Protein AF-A0A3M3AH18-F1 (afdb_monomer_lite)

InterPro domains:
  IPR004685 Branched-chain amino acid transport system II carrier protein [PF05525] (1-231)
  IPR004685 Branched-chain amino acid transport system II carrier protein [PTHR30588] (1-237)
  IPR004685 Branched-chain amino acid transport system II carrier protein [TIGR00796] (1-219)

pLDDT: mean 80.86, std 11.4, range [35.53, 94.94]

Secondary structure (DSSP, 8-state):
-HHHHHHHHHHHHHHHHHTTT---HHHHHHHHHHHHHHHHHHHHHHHHHHHHHHHHGGGT-TT--SHHHHHHHHHHHHHHHHHHHHHHHHHHHHHHHHHHHHHHHHHHHHHHHSSS-HHHHHHHHHHHHHHHHTT-HHHHHHHHHHHHHHHHHHHHHHHHHHHTGGG-S-HHHHHHHHHHHHHHHHHHHHHHHTT-GGGS-TTTSSSTTGGGT-TTHHHHHHHHHHHHHHHHHH--------

Radius of gyration: 21.72 Å; chains: 1; bounding box: 53×46×52 Å

Structure (mmCIF, N/CA/C/O backbone):
data_AF-A0A3M3AH18-F1
#
_entry.id   AF-A0A3M3AH18-F1
#
loop_
_atom_site.group_PDB
_atom_site.id
_atom_site.type_symbol
_atom_site.label_atom_id
_atom_site.label_alt_id
_atom_site.label_comp_id
_atom_site.label_asym_id
_atom_site.label_entity_id
_atom_site.label_seq_id
_atom_site.pdbx_PDB_ins_code
_atom_site.Cartn_x
_atom_site.Cartn_y
_atom_site.Cartn_z
_atom_site.occupancy
_atom_site.B_iso_or_equiv
_atom_site.auth_seq_id
_atom_site.auth_comp_id
_atom_site.auth_asym_id
_atom_site.auth_atom_id
_atom_site.pdbx_PDB_model_num
ATOM 1 N N . MET A 1 1 ? -0.921 4.406 -2.629 1.00 54.41 1 MET A N 1
ATOM 2 C CA . MET A 1 1 ? -0.923 2.923 -2.617 1.00 54.41 1 MET A CA 1
ATOM 3 C C . MET A 1 1 ? -0.527 2.365 -1.247 1.00 54.41 1 MET A C 1
ATOM 5 O O . MET A 1 1 ? -1.100 1.373 -0.817 1.00 54.41 1 MET A O 1
ATOM 9 N N . ASP A 1 2 ? 0.369 3.033 -0.519 1.00 68.94 2 ASP A N 1
ATOM 10 C CA . ASP A 1 2 ? 0.962 2.501 0.721 1.00 68.94 2 ASP A CA 1
ATOM 11 C C . ASP A 1 2 ? 0.004 2.419 1.919 1.00 68.94 2 ASP A C 1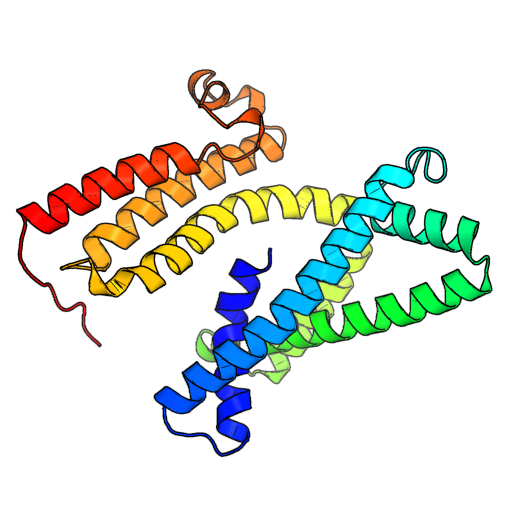
ATOM 13 O O . ASP A 1 2 ? 0.190 1.586 2.799 1.00 68.94 2 ASP A O 1
ATOM 17 N N . THR A 1 3 ? -1.063 3.221 1.945 1.00 65.06 3 THR A N 1
ATOM 18 C CA . THR A 1 3 ? -2.074 3.189 3.019 1.00 65.06 3 THR A CA 1
ATOM 19 C C . THR A 1 3 ? -2.866 1.880 3.047 1.00 65.06 3 THR A C 1
ATOM 21 O O . THR A 1 3 ? -3.136 1.344 4.120 1.00 65.06 3 THR A O 1
ATOM 24 N N . LEU A 1 4 ? -3.190 1.329 1.874 1.00 64.31 4 LEU A N 1
ATOM 25 C CA . LEU A 1 4 ? -3.819 0.014 1.736 1.00 64.31 4 LEU A CA 1
ATOM 26 C C . LEU A 1 4 ? -2.879 -1.102 2.186 1.00 64.31 4 LEU A C 1
ATOM 28 O O . LEU A 1 4 ? -3.283 -1.987 2.937 1.00 64.31 4 LEU A O 1
ATOM 32 N N . GLY A 1 5 ? -1.609 -1.007 1.783 1.00 64.88 5 GLY A N 1
ATOM 33 C CA . GLY A 1 5 ? -0.558 -1.896 2.263 1.00 64.88 5 GLY A CA 1
ATOM 34 C C . GLY A 1 5 ? -0.452 -1.859 3.786 1.00 64.88 5 GLY A C 1
ATOM 35 O O . GLY A 1 5 ? -0.470 -2.906 4.416 1.00 64.88 5 GLY A O 1
ATOM 36 N N . ALA A 1 6 ? -0.422 -0.676 4.403 1.00 69.06 6 ALA A N 1
ATOM 37 C CA . ALA A 1 6 ? -0.313 -0.534 5.855 1.00 69.06 6 ALA A CA 1
ATOM 38 C C . ALA A 1 6 ? -1.457 -1.222 6.625 1.00 69.06 6 ALA A C 1
ATOM 40 O O . ALA A 1 6 ? -1.208 -1.822 7.670 1.00 69.06 6 ALA A O 1
ATOM 41 N N . LEU A 1 7 ? -2.690 -1.190 6.103 1.00 71.00 7 LEU A N 1
ATOM 42 C CA . LEU A 1 7 ? -3.832 -1.880 6.715 1.00 71.00 7 LEU A CA 1
ATOM 43 C C . LEU A 1 7 ? -3.674 -3.409 6.678 1.00 71.00 7 LEU A C 1
ATOM 45 O O . LEU A 1 7 ? -3.948 -4.076 7.673 1.00 71.00 7 LEU A O 1
ATOM 49 N N . VAL A 1 8 ? -3.191 -3.961 5.562 1.00 69.75 8 VAL A N 1
ATOM 50 C CA . VAL A 1 8 ? -3.030 -5.415 5.376 1.00 69.75 8 VAL A CA 1
ATOM 51 C C . VAL A 1 8 ? -1.748 -5.934 6.049 1.00 69.75 8 VAL A C 1
ATOM 53 O O . VAL A 1 8 ? -1.755 -6.986 6.685 1.00 69.75 8 VAL A O 1
ATOM 56 N N . PHE A 1 9 ? -0.651 -5.177 5.982 1.00 74.75 9 PHE A N 1
ATOM 57 C CA . PHE A 1 9 ? 0.643 -5.518 6.584 1.00 74.75 9 PHE A CA 1
ATOM 58 C C . PHE A 1 9 ? 0.717 -5.251 8.084 1.00 74.75 9 PHE A C 1
ATOM 60 O O . PHE A 1 9 ? 1.597 -5.799 8.747 1.00 74.75 9 PHE A O 1
ATOM 67 N N . GLY A 1 10 ? -0.190 -4.444 8.642 1.00 80.69 10 GLY A N 1
ATOM 68 C CA . GLY A 1 10 ? -0.169 -4.085 10.059 1.00 80.69 10 GLY A CA 1
ATOM 69 C C . GLY A 1 10 ? -0.146 -5.310 10.974 1.00 80.69 10 GLY A C 1
ATOM 70 O O . GLY A 1 10 ? 0.662 -5.370 11.899 1.00 80.69 10 GLY A O 1
ATOM 71 N N . ILE A 1 11 ? -0.958 -6.330 10.673 1.00 77.44 11 ILE A N 1
ATOM 72 C CA . ILE A 1 11 ? -0.991 -7.565 11.469 1.00 77.44 11 ILE A CA 1
ATOM 73 C C . ILE A 1 11 ? 0.302 -8.377 11.348 1.00 77.44 11 ILE A C 1
ATOM 75 O O . ILE A 1 11 ? 0.792 -8.887 12.352 1.00 77.44 11 ILE A O 1
ATOM 79 N N . VAL A 1 12 ? 0.901 -8.426 10.155 1.00 80.19 12 VAL A N 1
ATOM 80 C CA . VAL A 1 12 ? 2.171 -9.124 9.907 1.00 80.19 12 VAL A CA 1
ATOM 81 C C . VAL A 1 12 ? 3.306 -8.448 10.674 1.00 80.19 12 VAL A C 1
ATOM 83 O O . VAL A 1 12 ? 4.094 -9.125 11.327 1.00 80.19 12 VAL A O 1
ATOM 86 N N . ILE A 1 13 ? 3.361 -7.112 10.666 1.00 84.56 13 ILE A N 1
ATOM 87 C CA . ILE A 1 13 ? 4.356 -6.336 11.421 1.00 84.56 13 ILE A CA 1
ATOM 88 C C . ILE A 1 13 ? 4.186 -6.573 12.926 1.00 84.56 13 ILE A C 1
ATOM 90 O O . ILE A 1 13 ? 5.165 -6.835 13.624 1.00 84.56 13 ILE A O 1
ATOM 94 N N . VAL A 1 14 ? 2.950 -6.530 13.433 1.00 86.62 14 VAL A N 1
ATOM 95 C CA . VAL A 1 14 ? 2.656 -6.806 14.848 1.00 86.62 14 VAL A CA 1
ATOM 96 C C . VAL A 1 14 ? 3.074 -8.227 15.231 1.00 86.62 14 VAL A C 1
ATOM 98 O O . VAL A 1 14 ? 3.718 -8.413 16.265 1.00 86.62 14 VAL A O 1
ATOM 101 N N . ASN A 1 15 ? 2.763 -9.219 14.397 1.00 83.69 15 ASN A N 1
ATOM 102 C CA . ASN A 1 15 ? 3.141 -10.612 14.624 1.00 83.69 15 ASN A CA 1
ATOM 103 C C . ASN A 1 15 ? 4.664 -10.808 14.569 1.00 83.69 15 ASN A C 1
ATOM 105 O O . ASN A 1 15 ? 5.210 -11.508 15.416 1.00 83.69 15 ASN A O 1
ATOM 109 N N . ALA A 1 16 ? 5.361 -10.134 13.651 1.00 86.06 16 ALA A N 1
ATOM 110 C CA . ALA A 1 16 ? 6.820 -10.167 13.550 1.00 86.06 16 ALA A CA 1
ATOM 111 C C . ALA A 1 16 ? 7.522 -9.515 14.756 1.00 86.06 16 ALA A C 1
ATOM 113 O O . ALA A 1 16 ? 8.624 -9.917 15.132 1.00 86.06 16 ALA A O 1
ATOM 114 N N . ILE A 1 17 ? 6.903 -8.509 15.382 1.00 89.38 17 ILE A N 1
ATOM 115 C CA . ILE A 1 17 ? 7.398 -7.930 16.638 1.00 89.38 17 ILE A CA 1
ATOM 116 C C . ILE A 1 17 ? 7.152 -8.904 17.801 1.00 89.38 17 ILE A C 1
ATOM 118 O O . ILE A 1 17 ? 8.065 -9.146 18.592 1.00 89.38 17 ILE A O 1
ATOM 122 N N . ARG A 1 18 ? 5.963 -9.521 17.880 1.00 88.12 18 ARG A N 1
ATOM 123 C CA . ARG A 1 18 ? 5.654 -10.528 18.913 1.00 88.12 18 ARG A CA 1
ATOM 124 C C . ARG A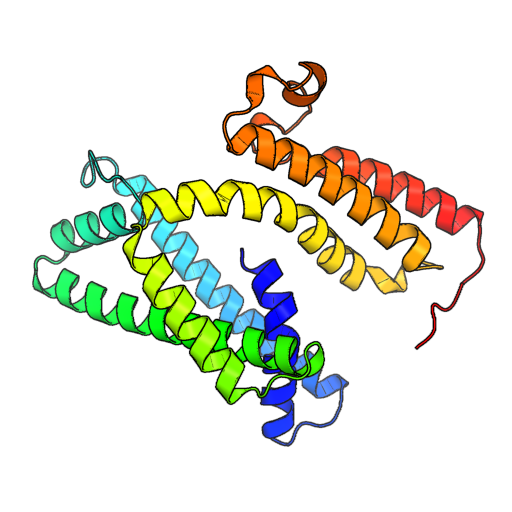 1 18 ? 6.553 -11.754 18.826 1.00 88.12 18 ARG A C 1
ATOM 126 O O . ARG A 1 18 ? 7.014 -12.230 19.857 1.00 88.12 18 ARG A O 1
ATOM 133 N N . SER A 1 19 ? 6.878 -12.224 17.622 1.00 87.56 19 SER A N 1
ATOM 134 C CA . SER A 1 19 ? 7.765 -13.379 17.430 1.00 87.56 19 SER A CA 1
ATOM 135 C C . SER A 1 19 ? 9.199 -13.135 17.917 1.00 87.56 19 SER A C 1
ATOM 137 O O . SER A 1 19 ? 9.966 -14.082 18.047 1.00 87.56 19 SER A O 1
ATOM 139 N N . ARG A 1 20 ? 9.574 -11.879 18.198 1.00 87.94 20 ARG A N 1
ATOM 140 C CA . ARG A 1 20 ? 10.846 -11.503 18.836 1.00 87.94 20 ARG A CA 1
ATOM 141 C C . ARG A 1 20 ? 10.756 -11.417 20.368 1.00 87.94 20 ARG A C 1
ATOM 143 O O . ARG A 1 20 ? 11.675 -10.897 20.992 1.00 87.94 20 ARG A O 1
ATOM 150 N N . GLY A 1 21 ? 9.666 -11.895 20.972 1.00 88.94 21 GLY A N 1
ATOM 151 C CA . GLY A 1 21 ? 9.465 -11.924 22.425 1.00 88.94 21 GLY A CA 1
ATOM 152 C C . GLY A 1 21 ? 8.893 -10.634 23.023 1.00 88.94 21 GLY A C 1
ATOM 153 O O . GLY A 1 21 ? 8.906 -10.465 24.239 1.00 88.94 21 GLY A O 1
ATOM 154 N N . VAL A 1 22 ? 8.397 -9.701 22.200 1.00 90.31 22 VAL A N 1
ATOM 155 C CA . VAL A 1 22 ? 7.773 -8.459 22.685 1.00 90.31 22 VAL A CA 1
ATOM 156 C C . VAL A 1 22 ? 6.263 -8.653 22.817 1.00 90.31 22 VAL A C 1
ATOM 158 O O . VAL A 1 22 ? 5.535 -8.577 21.829 1.00 90.31 22 VAL A O 1
ATOM 161 N N . GLU A 1 23 ? 5.778 -8.854 24.041 1.00 86.94 23 GLU A N 1
ATOM 162 C CA . GLU A 1 23 ? 4.345 -9.095 24.285 1.00 86.94 23 GLU A CA 1
ATOM 163 C C . GLU A 1 23 ? 3.568 -7.859 24.746 1.00 86.94 23 GLU A C 1
ATOM 165 O O . GLU A 1 23 ? 2.350 -7.791 24.582 1.00 86.94 23 GLU A O 1
ATOM 170 N N . SER A 1 24 ? 4.243 -6.846 25.303 1.00 91.69 24 SER A N 1
ATOM 171 C CA . SER A 1 24 ? 3.523 -5.700 25.858 1.00 91.69 24 SER A CA 1
ATOM 172 C C . SER A 1 24 ? 2.983 -4.779 24.746 1.00 91.69 24 SER A C 1
ATOM 174 O O . SER A 1 24 ? 3.754 -4.306 23.901 1.00 91.69 24 SER A O 1
ATOM 176 N N . PRO A 1 25 ? 1.676 -4.441 24.744 1.00 87.38 25 PRO A N 1
ATOM 177 C CA . PRO A 1 25 ? 1.070 -3.630 23.682 1.00 87.38 25 PRO A CA 1
ATOM 178 C C . PRO A 1 25 ? 1.744 -2.267 23.494 1.00 87.38 25 PRO A C 1
ATOM 180 O O . PRO A 1 25 ? 1.910 -1.794 22.373 1.00 87.38 25 PRO A O 1
ATOM 183 N N . ARG A 1 26 ? 2.193 -1.645 24.594 1.00 90.31 26 ARG A N 1
ATOM 184 C CA . ARG A 1 26 ? 2.910 -0.361 24.560 1.00 90.31 26 ARG A CA 1
ATOM 185 C C . ARG A 1 26 ? 4.260 -0.470 23.847 1.00 90.31 26 ARG A C 1
ATOM 187 O O . ARG A 1 26 ? 4.606 0.433 23.088 1.00 90.31 26 ARG A O 1
ATOM 194 N N . LEU A 1 27 ? 5.014 -1.551 24.071 1.00 90.12 27 LEU A N 1
ATOM 195 C CA . LEU A 1 27 ? 6.298 -1.760 23.397 1.00 90.12 27 LEU A CA 1
ATOM 196 C C . LEU A 1 27 ? 6.105 -2.124 21.927 1.00 90.12 27 LEU A C 1
ATOM 198 O O . LEU A 1 27 ? 6.837 -1.598 21.094 1.00 90.12 27 LEU A O 1
ATOM 202 N N . ILE A 1 28 ? 5.093 -2.935 21.597 1.00 91.38 28 ILE A N 1
ATOM 203 C CA . ILE A 1 28 ? 4.750 -3.253 20.202 1.00 91.38 28 ILE A CA 1
ATOM 204 C C . ILE A 1 28 ? 4.486 -1.961 19.420 1.00 91.38 28 ILE A C 1
ATOM 206 O O . ILE A 1 28 ? 5.117 -1.732 18.389 1.00 91.38 28 ILE A O 1
ATOM 210 N N . THR A 1 29 ? 3.625 -1.079 19.938 1.00 89.62 29 THR A N 1
ATOM 211 C CA . THR A 1 29 ? 3.328 0.209 19.294 1.00 89.62 29 THR A CA 1
ATOM 212 C C . THR A 1 29 ? 4.571 1.089 19.185 1.00 89.62 29 THR A C 1
ATOM 214 O O . THR A 1 29 ? 4.825 1.666 18.130 1.00 89.62 29 THR A O 1
ATOM 217 N N . ARG A 1 30 ? 5.390 1.173 20.242 1.00 91.75 30 ARG A N 1
ATOM 218 C CA . ARG A 1 30 ? 6.618 1.979 20.231 1.00 91.75 30 ARG A CA 1
ATOM 219 C C . ARG A 1 30 ? 7.608 1.499 19.168 1.00 91.75 30 ARG A C 1
ATOM 221 O O . ARG A 1 30 ? 8.122 2.320 18.412 1.00 91.75 30 ARG A O 1
ATOM 228 N N . TYR A 1 31 ? 7.866 0.196 19.090 1.00 92.44 31 TYR A N 1
ATOM 229 C CA . TYR A 1 31 ? 8.781 -0.360 18.093 1.00 92.44 31 TYR A CA 1
ATOM 230 C C . TYR A 1 31 ? 8.225 -0.253 16.676 1.00 92.44 31 TYR A C 1
ATOM 232 O O . TYR A 1 31 ? 8.980 0.089 15.769 1.00 92.44 31 TYR A O 1
ATOM 240 N N . ALA A 1 32 ? 6.919 -0.455 16.489 1.00 90.69 32 ALA A N 1
ATOM 241 C CA . ALA A 1 32 ? 6.269 -0.257 15.198 1.00 90.69 32 ALA A CA 1
ATOM 242 C C . ALA A 1 32 ? 6.399 1.196 14.708 1.00 90.69 32 ALA A C 1
ATOM 244 O O . ALA A 1 32 ? 6.726 1.411 13.544 1.00 90.69 32 ALA A O 1
ATOM 245 N N . ILE A 1 33 ? 6.219 2.189 15.590 1.00 90.88 33 ILE A N 1
ATOM 246 C CA . ILE A 1 33 ? 6.389 3.611 15.246 1.00 90.88 33 ILE A CA 1
ATOM 247 C C . ILE A 1 33 ? 7.838 3.912 14.857 1.00 90.88 33 ILE A C 1
ATOM 249 O O . ILE A 1 33 ? 8.066 4.546 13.832 1.00 90.88 33 ILE A O 1
ATOM 253 N N . ILE A 1 34 ? 8.820 3.453 15.640 1.00 93.06 34 ILE A N 1
ATOM 254 C CA . ILE A 1 34 ? 10.241 3.707 15.349 1.00 93.06 34 ILE A CA 1
ATOM 255 C C . ILE A 1 34 ? 10.640 3.062 14.017 1.00 93.06 34 ILE A C 1
ATOM 257 O O . ILE A 1 34 ? 11.230 3.726 13.167 1.00 93.06 34 ILE A O 1
ATOM 261 N N . ALA A 1 35 ? 10.282 1.792 13.810 1.00 90.88 35 ALA A N 1
ATOM 262 C CA . ALA A 1 35 ? 10.553 1.087 12.561 1.00 90.88 35 ALA A CA 1
ATOM 263 C C . ALA A 1 35 ? 9.864 1.766 11.367 1.00 90.88 35 ALA A C 1
ATOM 265 O O . ALA A 1 35 ? 10.489 1.965 10.327 1.00 90.88 35 ALA A O 1
ATOM 266 N N . GLY A 1 36 ? 8.605 2.179 11.539 1.00 89.94 36 GLY A N 1
ATOM 267 C CA . GLY A 1 36 ? 7.840 2.905 10.529 1.00 89.94 36 GLY A CA 1
ATOM 268 C C . GLY A 1 36 ? 8.442 4.267 10.187 1.00 89.94 36 GLY A C 1
ATOM 269 O O . GLY A 1 36 ? 8.489 4.624 9.015 1.00 89.94 36 GLY A O 1
ATOM 270 N N . LEU A 1 37 ? 8.959 5.006 11.173 1.00 93.50 37 LEU A N 1
ATOM 271 C CA . LEU A 1 37 ? 9.606 6.300 10.949 1.00 93.50 37 LEU A CA 1
ATOM 272 C C . LEU A 1 37 ? 10.919 6.142 10.172 1.00 93.50 37 LEU A C 1
ATOM 274 O O . LEU A 1 37 ? 11.142 6.861 9.203 1.00 93.50 37 LEU A O 1
ATOM 278 N N . ILE A 1 38 ? 11.755 5.168 10.546 1.00 94.00 38 ILE A N 1
ATOM 279 C CA . ILE A 1 38 ? 13.008 4.871 9.834 1.00 94.00 38 ILE A CA 1
ATOM 280 C C . ILE A 1 38 ? 12.712 4.468 8.383 1.00 94.00 38 ILE A C 1
ATOM 282 O O . ILE A 1 38 ? 13.300 5.024 7.454 1.00 94.00 38 ILE A O 1
ATOM 286 N N . ALA A 1 39 ? 11.766 3.546 8.180 1.00 89.75 39 ALA A N 1
ATOM 287 C CA . ALA A 1 39 ? 11.359 3.108 6.847 1.00 89.75 39 ALA A CA 1
ATOM 288 C C . ALA A 1 39 ? 10.748 4.256 6.025 1.00 89.75 39 ALA A C 1
ATOM 290 O O . ALA A 1 39 ? 11.081 4.417 4.853 1.00 89.75 39 ALA A O 1
ATOM 291 N N . GLY A 1 40 ? 9.900 5.081 6.644 1.00 90.31 40 GLY A N 1
ATOM 292 C CA . GLY A 1 40 ? 9.244 6.220 6.007 1.00 90.31 40 GLY A CA 1
ATOM 293 C C . GLY A 1 40 ? 10.227 7.297 5.556 1.00 90.31 40 GLY A C 1
ATOM 294 O O . GLY A 1 40 ? 10.120 7.782 4.433 1.00 90.31 40 GLY A O 1
ATOM 295 N N . VAL A 1 41 ? 11.228 7.626 6.380 1.00 94.94 41 VAL A N 1
ATOM 296 C CA . VAL A 1 41 ? 12.297 8.565 6.001 1.00 94.94 41 VAL A CA 1
ATOM 297 C C . VAL A 1 41 ? 13.117 8.010 4.835 1.00 94.94 41 VAL A C 1
ATOM 299 O O . VAL A 1 41 ? 13.366 8.731 3.869 1.00 94.94 41 VAL A O 1
ATOM 302 N N . GLY A 1 42 ? 13.487 6.726 4.880 1.00 93.31 42 GLY A N 1
ATOM 303 C CA . GLY A 1 42 ? 14.197 6.074 3.777 1.00 93.31 42 GLY A CA 1
ATOM 304 C C . GLY A 1 42 ? 13.403 6.112 2.469 1.00 93.31 42 GLY A C 1
ATOM 305 O O . GLY A 1 42 ? 13.935 6.504 1.430 1.00 93.31 42 GLY A O 1
ATOM 306 N N . LEU A 1 43 ? 12.110 5.783 2.527 1.00 90.94 43 LEU A N 1
ATOM 307 C CA . LEU A 1 43 ? 11.221 5.819 1.367 1.00 90.94 43 LEU A CA 1
ATOM 308 C C . LEU A 1 43 ? 11.062 7.242 0.814 1.00 90.94 43 LEU A C 1
ATOM 310 O O . LEU A 1 43 ? 11.138 7.436 -0.398 1.00 90.94 43 LEU A O 1
ATOM 314 N N . ALA A 1 44 ? 10.907 8.242 1.686 1.00 92.25 44 ALA A N 1
ATOM 315 C CA . ALA A 1 44 ? 10.796 9.642 1.288 1.00 92.25 44 ALA A CA 1
ATOM 316 C C . ALA A 1 44 ? 12.049 10.127 0.541 1.00 92.25 44 ALA A C 1
ATOM 318 O O . ALA A 1 44 ? 11.931 10.739 -0.520 1.00 92.25 44 ALA A O 1
ATOM 319 N N . LEU A 1 45 ? 13.248 9.806 1.040 1.00 94.38 45 LEU A N 1
ATOM 320 C CA . LEU A 1 45 ? 14.509 10.163 0.379 1.00 94.38 45 LEU A CA 1
ATOM 321 C C . LEU A 1 45 ? 14.636 9.533 -1.016 1.00 94.38 45 LEU A C 1
ATOM 323 O O . LEU A 1 45 ? 15.060 10.201 -1.965 1.00 94.38 45 LEU A O 1
ATOM 327 N N . VAL A 1 46 ? 14.235 8.266 -1.160 1.00 90.81 46 VAL A N 1
ATOM 328 C CA . VAL A 1 46 ? 14.219 7.577 -2.458 1.00 90.81 46 VAL A CA 1
ATOM 329 C C . VAL A 1 46 ? 13.224 8.243 -3.408 1.00 90.81 46 VAL A C 1
ATOM 331 O O . VAL A 1 46 ? 13.587 8.557 -4.540 1.00 90.81 46 VAL A O 1
ATOM 334 N N . TYR A 1 47 ? 12.002 8.531 -2.956 1.00 89.31 47 TYR A N 1
ATOM 335 C CA . TYR A 1 47 ? 10.979 9.172 -3.788 1.00 89.31 47 TYR A CA 1
ATOM 336 C C . TYR A 1 47 ? 11.376 10.581 -4.235 1.00 89.31 47 TYR A C 1
ATOM 338 O O . TYR A 1 47 ? 11.181 10.920 -5.399 1.00 89.31 47 TYR A O 1
ATOM 346 N N . VAL A 1 48 ? 11.988 11.384 -3.360 1.00 91.38 48 VAL A N 1
ATOM 347 C CA . VAL A 1 48 ? 12.507 12.714 -3.726 1.00 91.38 48 VAL A CA 1
ATOM 348 C C . VAL A 1 48 ? 13.602 12.598 -4.789 1.00 91.38 48 VAL A C 1
ATOM 350 O O . VAL A 1 48 ? 13.629 13.373 -5.747 1.00 91.38 48 VAL A O 1
ATOM 353 N N . SER A 1 49 ? 14.471 11.595 -4.665 1.00 89.00 49 SER A N 1
ATOM 354 C CA . SER A 1 49 ? 15.529 11.325 -5.642 1.00 89.00 49 SER A CA 1
ATOM 355 C C . SER A 1 49 ? 14.956 10.894 -6.998 1.00 89.00 49 SER A C 1
ATOM 357 O O . SER A 1 49 ? 15.376 11.408 -8.035 1.00 89.00 49 SER A O 1
ATOM 359 N N . LEU A 1 50 ? 13.946 10.017 -7.001 1.00 86.81 50 LEU A N 1
ATOM 360 C CA . LEU A 1 50 ? 13.224 9.607 -8.211 1.00 86.81 50 LEU A CA 1
ATOM 361 C C . LEU A 1 50 ? 12.452 10.769 -8.846 1.00 86.81 50 LEU A C 1
ATOM 363 O O . LEU A 1 50 ? 12.427 10.879 -10.068 1.00 86.81 50 LEU A O 1
ATOM 367 N N . PHE A 1 51 ? 11.870 11.664 -8.046 1.00 86.19 51 PHE A N 1
ATOM 368 C CA . PHE A 1 51 ? 11.177 12.850 -8.549 1.00 86.19 51 PHE A CA 1
ATOM 369 C C . PHE A 1 51 ? 12.139 13.804 -9.265 1.00 86.19 51 PHE A C 1
ATOM 371 O O . PHE A 1 51 ? 11.848 14.271 -10.365 1.00 86.19 51 PHE A O 1
ATOM 378 N N . ARG A 1 52 ? 13.324 14.036 -8.687 1.00 84.62 52 ARG A N 1
ATOM 379 C CA . ARG A 1 52 ? 14.381 14.842 -9.315 1.00 84.62 52 ARG A CA 1
ATOM 380 C C . ARG A 1 52 ? 14.904 14.207 -10.606 1.00 84.62 52 ARG A C 1
ATOM 382 O O . ARG A 1 52 ? 15.191 14.915 -11.566 1.00 84.62 52 ARG A O 1
ATOM 389 N N . LEU A 1 53 ? 15.011 12.880 -10.640 1.00 83.50 53 LEU A N 1
ATOM 390 C CA . LEU A 1 53 ? 15.350 12.142 -11.856 1.00 83.50 53 LEU A CA 1
ATOM 391 C C . LEU A 1 53 ? 14.247 12.312 -12.912 1.00 83.50 53 LEU A C 1
ATOM 393 O O . LEU A 1 53 ? 14.540 12.622 -14.065 1.00 83.50 53 LEU A O 1
ATOM 397 N N . GLY A 1 54 ? 12.979 12.179 -12.520 1.00 79.19 54 GLY A N 1
ATOM 398 C CA . GLY A 1 54 ? 11.813 12.360 -13.389 1.00 79.19 54 GLY A CA 1
ATOM 399 C C . GLY A 1 54 ? 11.718 13.759 -14.006 1.00 79.19 54 GLY A C 1
ATOM 400 O O . GLY A 1 54 ? 11.443 13.892 -15.198 1.00 79.19 54 GLY A O 1
ATOM 401 N N . SER A 1 55 ? 12.010 14.809 -13.235 1.00 79.56 55 SER A N 1
ATOM 402 C CA . SER A 1 55 ? 11.989 16.184 -13.748 1.00 79.56 55 SER A CA 1
ATOM 403 C C . SER A 1 55 ? 13.142 16.484 -14.713 1.00 79.56 55 SER A C 1
ATOM 405 O O . SER A 1 55 ? 12.948 17.209 -15.684 1.00 79.56 55 SER A O 1
ATOM 407 N N . GLY A 1 56 ? 14.325 15.896 -14.500 1.00 72.25 56 GLY A N 1
ATOM 408 C CA . GLY A 1 56 ? 15.499 16.081 -15.365 1.00 72.25 56 GLY A CA 1
ATOM 409 C C . GLY A 1 56 ? 15.566 15.163 -16.593 1.00 72.25 56 GLY A C 1
ATOM 410 O O . GLY A 1 56 ? 16.411 15.363 -17.462 1.00 72.25 56 GLY A O 1
ATOM 411 N N . SER A 1 57 ? 14.700 14.152 -16.692 1.00 68.19 57 SER A N 1
ATOM 412 C CA . SER A 1 57 ? 14.802 13.086 -17.706 1.00 68.19 57 SER A CA 1
ATOM 413 C C . SER A 1 57 ? 14.056 13.363 -19.014 1.00 68.19 57 SER A C 1
ATOM 415 O O . SER A 1 57 ? 14.183 12.575 -19.949 1.00 68.19 57 SER A O 1
ATOM 417 N N . HIS A 1 58 ? 13.349 14.492 -19.140 1.00 64.38 58 HIS A N 1
ATOM 418 C CA . HIS A 1 58 ? 12.574 14.830 -20.346 1.00 64.38 58 HIS A CA 1
ATOM 419 C C . HIS A 1 58 ? 13.420 14.865 -21.636 1.00 64.38 58 HIS A C 1
ATOM 421 O O . HIS A 1 58 ? 12.926 14.482 -22.692 1.00 64.38 58 HIS A O 1
ATOM 427 N N . ALA A 1 59 ? 14.699 15.255 -21.556 1.00 63.66 59 ALA A N 1
ATOM 428 C CA . ALA A 1 59 ? 15.607 15.282 -22.709 1.00 63.66 59 ALA A CA 1
ATOM 429 C C . ALA A 1 59 ? 16.198 13.903 -23.077 1.00 63.66 59 ALA A C 1
ATOM 431 O O . ALA A 1 59 ? 16.596 13.693 -24.217 1.00 63.66 59 ALA A O 1
ATOM 432 N N . VAL A 1 60 ? 16.259 12.966 -22.122 1.00 63.06 60 VAL A N 1
ATOM 433 C CA . VAL A 1 60 ? 16.958 11.669 -22.258 1.00 63.06 60 VAL A CA 1
ATOM 434 C C . VAL A 1 60 ? 15.980 10.505 -22.475 1.00 63.06 60 VAL A C 1
ATOM 436 O O . VAL A 1 60 ? 16.336 9.490 -23.064 1.00 63.06 60 VAL A O 1
ATOM 439 N N . ALA A 1 61 ? 14.730 10.652 -22.032 1.00 64.06 61 ALA A N 1
ATOM 440 C CA . ALA A 1 61 ? 13.682 9.635 -22.103 1.00 64.06 61 ALA A CA 1
ATOM 441 C C . ALA A 1 61 ? 12.511 10.056 -23.016 1.00 64.06 61 ALA A C 1
ATOM 443 O O . ALA A 1 61 ? 11.357 9.712 -22.749 1.00 64.06 61 ALA A O 1
ATOM 444 N N . ALA A 1 62 ? 12.792 10.811 -24.085 1.00 59.81 62 ALA A N 1
ATOM 445 C CA . ALA A 1 62 ? 11.790 11.212 -25.072 1.00 59.81 62 ALA A CA 1
ATOM 446 C C . ALA A 1 62 ? 11.171 9.962 -25.732 1.00 59.81 62 ALA A C 1
ATOM 448 O O . ALA A 1 62 ? 11.813 9.286 -26.530 1.00 59.81 62 ALA A O 1
ATOM 449 N N . GLY A 1 63 ? 9.936 9.620 -25.351 1.00 64.44 63 GLY A N 1
ATOM 450 C CA . GLY A 1 63 ? 9.222 8.430 -25.837 1.00 64.44 63 GLY A CA 1
ATOM 451 C C . GLY A 1 63 ? 9.108 7.267 -24.841 1.00 64.44 63 GLY A C 1
ATOM 452 O O . GLY A 1 63 ? 8.554 6.224 -25.189 1.00 64.44 63 GLY A O 1
ATOM 453 N N . ALA A 1 64 ? 9.579 7.413 -23.598 1.00 69.19 64 ALA A N 1
ATOM 454 C CA . ALA A 1 64 ? 9.334 6.411 -22.563 1.00 69.19 64 ALA A CA 1
ATOM 455 C C . ALA A 1 64 ? 7.836 6.330 -22.216 1.00 69.19 64 ALA A C 1
ATOM 457 O O . ALA A 1 64 ? 7.204 7.319 -21.855 1.00 69.19 64 ALA A O 1
ATOM 458 N N . SER A 1 65 ? 7.269 5.126 -22.301 1.00 71.00 65 SER A N 1
ATOM 459 C CA . SER A 1 65 ? 5.831 4.887 -22.107 1.00 71.00 65 SER A CA 1
ATOM 460 C C . SER A 1 65 ? 5.411 4.725 -20.643 1.00 71.00 65 SER A C 1
ATOM 462 O O . SER A 1 65 ? 4.222 4.780 -20.336 1.00 71.00 65 SER A O 1
ATOM 464 N N . ASN A 1 66 ? 6.362 4.484 -19.734 1.00 80.94 66 ASN A N 1
ATOM 465 C CA . ASN A 1 66 ? 6.111 4.289 -18.306 1.00 80.94 66 ASN A CA 1
ATOM 466 C C . ASN A 1 66 ? 7.364 4.579 -17.456 1.00 80.94 66 ASN A C 1
ATOM 468 O O . ASN A 1 66 ? 8.476 4.699 -17.972 1.00 80.94 66 ASN A O 1
ATOM 472 N N . GLY A 1 67 ? 7.186 4.658 -16.133 1.00 79.56 67 GLY A N 1
ATOM 473 C CA . GLY A 1 67 ? 8.258 5.019 -15.195 1.00 79.56 67 GLY A CA 1
ATOM 474 C C . GLY A 1 67 ? 9.454 4.057 -15.175 1.00 79.56 67 GLY A C 1
ATOM 475 O O . GLY A 1 67 ? 10.581 4.502 -14.977 1.00 79.56 67 GLY A O 1
ATOM 476 N N . ALA A 1 68 ? 9.246 2.762 -15.440 1.00 82.94 68 ALA A N 1
ATOM 477 C CA . ALA A 1 68 ? 10.344 1.796 -15.529 1.00 82.94 68 ALA A CA 1
ATOM 478 C C . ALA A 1 68 ? 11.221 2.056 -16.764 1.00 82.94 68 ALA A C 1
ATOM 480 O O . ALA A 1 68 ? 12.448 2.018 -16.671 1.00 82.94 68 ALA A O 1
ATOM 481 N N . ALA A 1 69 ? 10.601 2.390 -17.901 1.00 83.62 69 ALA A N 1
ATOM 482 C CA . ALA A 1 69 ? 11.313 2.775 -19.114 1.00 83.62 69 ALA A CA 1
ATOM 483 C C . ALA A 1 69 ? 12.105 4.080 -18.926 1.00 83.62 69 ALA A C 1
ATOM 485 O O . ALA A 1 69 ? 13.256 4.149 -19.351 1.00 83.62 69 ALA A O 1
ATOM 486 N N . VAL A 1 70 ? 11.532 5.077 -18.235 1.00 86.12 70 VAL A N 1
ATOM 487 C CA . VAL A 1 70 ? 12.234 6.331 -17.894 1.00 86.12 70 VAL A CA 1
ATOM 488 C C . VAL A 1 70 ? 13.479 6.041 -17.054 1.00 86.12 70 VAL A C 1
ATOM 490 O O . VAL A 1 70 ? 14.569 6.512 -17.379 1.00 86.12 70 VAL A O 1
ATOM 493 N N . LEU A 1 71 ? 13.336 5.234 -15.999 1.00 85.75 71 LEU A N 1
ATOM 494 C CA . LEU A 1 71 ? 14.439 4.905 -15.098 1.00 85.75 71 LEU A CA 1
ATOM 495 C C . LEU A 1 71 ? 15.551 4.132 -15.818 1.00 85.75 71 LEU A C 1
ATOM 497 O O . LEU A 1 71 ? 16.726 4.465 -15.668 1.00 85.75 71 LEU A O 1
ATOM 501 N N . HIS A 1 72 ? 15.187 3.137 -16.630 1.00 85.62 72 HIS A N 1
ATOM 502 C CA . HIS A 1 72 ? 16.152 2.367 -17.409 1.00 85.62 72 HIS A CA 1
ATOM 503 C C . HIS A 1 72 ? 16.886 3.246 -18.431 1.00 85.62 72 HIS A C 1
ATOM 505 O O . HIS A 1 72 ? 18.110 3.196 -18.490 1.00 85.62 72 HIS A O 1
ATOM 511 N N . ALA A 1 73 ? 16.176 4.090 -19.188 1.00 84.94 73 ALA A N 1
ATOM 512 C CA . ALA A 1 73 ? 16.793 5.005 -20.153 1.00 84.94 73 ALA A CA 1
ATOM 513 C C . ALA A 1 73 ? 17.782 5.970 -19.479 1.00 84.94 73 ALA A C 1
ATOM 515 O O . ALA A 1 73 ? 18.892 6.176 -19.970 1.00 84.94 73 ALA A O 1
ATOM 516 N N . TYR A 1 74 ? 17.415 6.505 -18.313 1.00 84.62 74 TYR A N 1
ATOM 517 C CA . TYR A 1 74 ? 18.279 7.400 -17.551 1.00 84.62 74 TYR A CA 1
ATOM 518 C C . TYR A 1 74 ?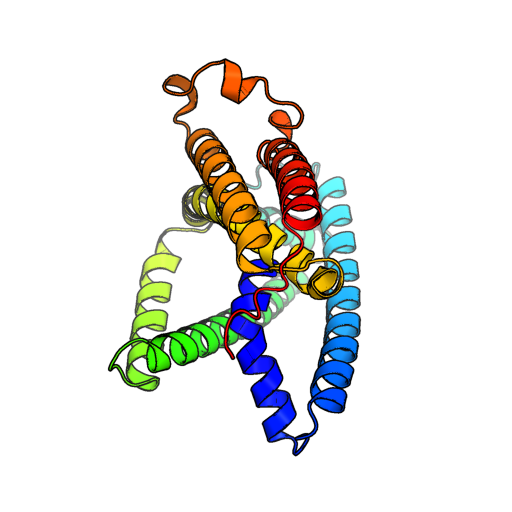 19.553 6.704 -17.047 1.00 84.62 74 TYR A C 1
ATOM 520 O O . TYR A 1 74 ? 20.654 7.251 -17.162 1.00 84.62 74 TYR A O 1
ATOM 528 N N . VAL A 1 75 ? 19.428 5.488 -16.506 1.00 86.69 75 VAL A N 1
ATOM 529 C CA . VAL A 1 75 ? 20.578 4.717 -16.007 1.00 86.69 75 VAL A CA 1
ATOM 530 C C . VAL A 1 75 ? 21.470 4.245 -17.153 1.00 86.69 75 VAL A C 1
ATOM 532 O O . VAL A 1 75 ? 22.688 4.346 -17.028 1.00 86.69 75 VAL A O 1
ATOM 535 N N . GLN A 1 76 ? 20.894 3.827 -18.284 1.00 85.25 76 GLN A N 1
ATOM 536 C CA . GLN A 1 76 ? 21.657 3.508 -19.494 1.00 85.25 76 GLN A CA 1
ATOM 537 C C . GLN A 1 76 ? 22.471 4.712 -19.970 1.00 85.25 76 GLN A C 1
ATOM 539 O O . GLN A 1 76 ? 23.661 4.580 -20.236 1.00 85.25 76 GLN A O 1
ATOM 544 N N . HIS A 1 77 ? 21.862 5.898 -20.028 1.00 85.25 77 HIS A N 1
ATOM 545 C CA . HIS A 1 77 ? 22.555 7.108 -20.466 1.00 85.25 77 HIS A CA 1
ATOM 546 C C . HIS A 1 77 ? 23.672 7.537 -19.499 1.00 85.25 77 HIS A C 1
ATOM 548 O O . HIS A 1 77 ? 24.715 8.015 -19.932 1.00 85.25 77 HIS A O 1
ATOM 554 N N . THR A 1 78 ? 23.469 7.374 -18.189 1.00 85.75 78 THR A N 1
ATOM 555 C CA . THR A 1 78 ? 24.404 7.885 -17.168 1.00 85.75 78 THR A CA 1
ATOM 556 C C . THR A 1 78 ? 25.524 6.896 -16.825 1.00 85.75 78 THR A C 1
ATOM 558 O O . THR A 1 78 ? 26.659 7.305 -16.597 1.00 85.75 78 THR A O 1
ATOM 561 N N . PHE A 1 79 ? 25.216 5.597 -16.772 1.00 83.88 79 PHE A N 1
ATOM 562 C CA . PHE A 1 79 ? 26.111 4.542 -16.274 1.00 83.88 79 PHE A CA 1
ATOM 563 C C . PHE A 1 79 ? 26.378 3.423 -17.297 1.00 83.88 79 PHE A C 1
ATOM 565 O O . PHE A 1 79 ? 27.119 2.482 -17.001 1.00 83.88 79 PHE A O 1
ATOM 572 N N . GLY A 1 80 ? 25.775 3.490 -18.487 1.00 86.50 80 GLY A N 1
ATOM 573 C CA . GLY A 1 80 ? 25.934 2.489 -19.539 1.00 86.50 80 GLY A CA 1
ATOM 574 C C . GLY A 1 80 ? 25.310 1.127 -19.212 1.00 86.50 80 GLY A C 1
ATOM 575 O O . GLY A 1 80 ? 24.432 0.977 -18.351 1.00 86.50 80 GLY A O 1
ATOM 576 N N . SER A 1 81 ? 25.796 0.098 -19.907 1.00 87.12 81 SER A N 1
ATOM 577 C CA . SER A 1 81 ? 25.278 -1.272 -19.813 1.00 87.12 81 SER A CA 1
ATOM 578 C C . SER A 1 81 ? 25.483 -1.899 -18.429 1.00 87.12 81 SER A C 1
ATOM 580 O O . SER A 1 81 ? 24.585 -2.576 -17.927 1.00 87.12 81 SER A O 1
ATOM 582 N N . LEU A 1 82 ? 26.621 -1.626 -17.779 1.00 88.44 82 LEU A N 1
ATOM 583 C CA . LEU A 1 82 ? 26.924 -2.114 -16.428 1.00 88.44 82 LEU A CA 1
ATOM 584 C C . LEU A 1 82 ? 25.941 -1.567 -15.385 1.00 88.44 82 LEU A C 1
ATOM 586 O O . LEU A 1 82 ? 25.414 -2.335 -14.578 1.00 88.44 82 LEU A O 1
ATOM 590 N N . GLY A 1 83 ? 25.637 -0.265 -15.430 1.00 86.69 83 GLY A N 1
ATOM 591 C CA . GLY A 1 83 ? 24.668 0.345 -14.514 1.00 86.69 83 GLY A CA 1
ATOM 592 C C . GLY A 1 83 ? 23.260 -0.217 -14.685 1.00 86.69 83 GLY A C 1
ATOM 593 O O . GLY A 1 83 ? 22.525 -0.385 -13.714 1.00 86.69 83 GLY A O 1
ATOM 594 N N . SER A 1 84 ? 22.897 -0.581 -15.908 1.00 86.62 84 SER A N 1
ATOM 595 C CA . SER A 1 84 ? 21.563 -1.101 -16.207 1.00 86.62 84 SER A CA 1
ATOM 596 C C . SER A 1 84 ? 21.396 -2.566 -15.827 1.00 86.62 84 SER A C 1
ATOM 598 O O . SER A 1 84 ? 20.331 -2.953 -15.347 1.00 86.62 84 SER A O 1
ATOM 600 N N . GLY A 1 85 ? 22.461 -3.367 -15.945 1.00 89.81 85 GLY A N 1
ATOM 601 C CA . GLY A 1 85 ? 22.499 -4.711 -15.366 1.00 89.81 85 GLY A CA 1
ATOM 602 C C . GLY A 1 85 ? 22.357 -4.670 -13.841 1.00 89.81 85 GLY A C 1
ATOM 603 O O . GLY A 1 85 ? 21.552 -5.406 -13.271 1.00 89.81 85 GLY A O 1
ATOM 604 N N . PHE A 1 86 ? 23.063 -3.746 -13.184 1.00 91.12 86 PHE A N 1
ATOM 605 C CA . PHE A 1 86 ? 22.921 -3.525 -11.745 1.00 91.12 86 PHE A CA 1
ATOM 606 C C . PHE A 1 86 ? 21.498 -3.087 -11.362 1.00 91.12 86 PHE A C 1
ATOM 608 O O . PHE A 1 86 ? 20.908 -3.650 -10.438 1.00 91.12 86 PHE A O 1
ATOM 615 N N . LEU A 1 87 ? 20.911 -2.145 -12.108 1.00 89.75 87 LEU A N 1
ATOM 616 C CA . LEU A 1 87 ? 19.532 -1.697 -11.908 1.00 89.75 87 LEU A CA 1
ATOM 617 C C . LEU A 1 87 ? 18.533 -2.855 -12.024 1.00 89.75 87 LEU A C 1
ATOM 619 O O . LEU A 1 87 ? 17.629 -2.959 -11.198 1.00 89.75 87 LEU A O 1
ATOM 623 N N . ALA A 1 88 ? 18.701 -3.737 -13.013 1.00 90.12 88 ALA A N 1
ATOM 624 C CA . ALA A 1 88 ? 17.823 -4.887 -13.203 1.00 90.12 88 ALA A CA 1
ATOM 625 C C . ALA A 1 88 ? 17.841 -5.827 -11.987 1.00 90.12 88 ALA A C 1
ATOM 627 O O . ALA A 1 88 ? 16.777 -6.239 -11.519 1.00 90.12 88 ALA A O 1
ATOM 628 N N . VAL A 1 89 ? 19.022 -6.117 -11.430 1.00 93.62 89 VAL A N 1
ATOM 629 C CA . VAL A 1 89 ? 19.155 -6.930 -10.206 1.00 93.62 89 VAL A CA 1
ATOM 630 C C . VAL A 1 89 ? 18.494 -6.233 -9.018 1.00 93.62 89 VAL A C 1
ATOM 632 O O . VAL A 1 89 ? 17.729 -6.858 -8.284 1.00 93.62 89 VAL A O 1
ATOM 635 N N . LEU A 1 90 ? 18.741 -4.934 -8.850 1.00 92.06 90 LEU A N 1
ATOM 636 C CA . LEU A 1 90 ? 18.221 -4.157 -7.726 1.00 92.06 90 LEU A CA 1
ATOM 637 C C . LEU A 1 90 ? 16.685 -4.081 -7.755 1.00 92.06 90 LEU A C 1
ATOM 639 O O . LEU A 1 90 ? 16.035 -4.372 -6.751 1.00 92.06 90 LEU A O 1
ATOM 643 N N . ILE A 1 91 ? 16.097 -3.778 -8.918 1.00 90.88 91 ILE A N 1
ATOM 644 C CA . ILE A 1 91 ? 14.639 -3.777 -9.111 1.00 90.88 91 ILE A CA 1
ATOM 645 C C . ILE A 1 91 ? 14.071 -5.183 -8.897 1.00 90.88 91 ILE A C 1
ATOM 647 O O . ILE A 1 91 ? 13.057 -5.321 -8.219 1.00 90.88 91 ILE A O 1
ATOM 651 N N . SER A 1 92 ? 14.728 -6.228 -9.409 1.00 92.06 92 SER A N 1
ATOM 652 C CA . SER A 1 92 ? 14.269 -7.612 -9.222 1.00 92.06 92 SER A CA 1
ATOM 653 C C . SER A 1 92 ? 14.201 -7.990 -7.743 1.00 92.06 92 SER A C 1
ATOM 655 O O . SER A 1 92 ? 13.194 -8.534 -7.296 1.00 92.06 92 SER A O 1
ATOM 657 N N . LEU A 1 93 ? 15.233 -7.652 -6.963 1.00 93.69 93 LEU A N 1
ATOM 658 C CA . LEU A 1 93 ? 15.251 -7.883 -5.517 1.00 93.69 93 LEU A CA 1
ATOM 659 C C . LEU A 1 93 ? 14.169 -7.072 -4.794 1.00 93.69 93 LEU A C 1
ATOM 661 O O . LEU A 1 93 ? 13.458 -7.619 -3.951 1.00 93.69 93 LEU A O 1
ATOM 665 N N . ALA A 1 94 ? 14.008 -5.793 -5.142 1.00 90.00 94 ALA A N 1
ATOM 666 C CA . ALA A 1 94 ? 12.983 -4.938 -4.552 1.00 90.00 94 ALA A CA 1
ATOM 667 C C . ALA A 1 94 ? 11.568 -5.483 -4.821 1.00 90.00 94 ALA A C 1
ATOM 669 O O . ALA A 1 94 ? 10.785 -5.671 -3.889 1.00 90.00 94 ALA A O 1
ATOM 670 N N . CYS A 1 95 ? 11.262 -5.815 -6.078 1.00 91.12 95 CYS A N 1
ATOM 671 C CA . CYS A 1 95 ? 9.973 -6.376 -6.472 1.00 91.12 95 CYS A CA 1
ATOM 672 C C . CYS A 1 95 ? 9.725 -7.762 -5.863 1.00 91.12 95 CYS A C 1
ATOM 674 O O . CYS A 1 95 ? 8.589 -8.055 -5.494 1.00 91.12 95 CYS A O 1
ATOM 676 N N . LEU A 1 96 ? 10.762 -8.595 -5.705 1.00 92.75 96 LEU A N 1
ATOM 677 C CA . LEU A 1 96 ? 10.649 -9.904 -5.058 1.00 92.75 96 LEU A CA 1
ATOM 678 C C . LEU A 1 96 ? 10.207 -9.765 -3.597 1.00 92.75 96 LEU A C 1
ATOM 680 O O . LEU A 1 96 ? 9.267 -10.438 -3.179 1.00 92.75 96 LEU A O 1
ATOM 684 N N . VAL A 1 97 ? 10.837 -8.870 -2.831 1.00 89.75 97 VAL A N 1
ATOM 685 C CA . VAL A 1 97 ? 10.476 -8.644 -1.421 1.00 89.75 97 VAL A CA 1
ATOM 686 C C . VAL A 1 97 ? 9.038 -8.133 -1.298 1.00 89.75 97 VAL A C 1
ATOM 688 O O . VAL A 1 97 ? 8.289 -8.626 -0.454 1.00 89.75 97 VAL A O 1
ATOM 691 N N . THR A 1 98 ? 8.614 -7.203 -2.159 1.00 89.31 98 THR A N 1
ATOM 692 C CA . THR A 1 98 ? 7.228 -6.708 -2.167 1.00 89.31 98 THR A CA 1
ATOM 693 C C . THR A 1 98 ? 6.227 -7.801 -2.546 1.00 89.31 98 THR A C 1
ATOM 695 O O . THR A 1 98 ? 5.194 -7.930 -1.888 1.00 89.31 98 THR A O 1
ATOM 698 N N . ALA A 1 99 ? 6.533 -8.614 -3.561 1.00 89.88 99 ALA A N 1
ATOM 699 C CA . ALA A 1 99 ? 5.675 -9.712 -3.998 1.00 89.88 99 ALA A CA 1
ATOM 700 C C . ALA A 1 99 ? 5.514 -10.779 -2.906 1.00 89.88 99 ALA A C 1
ATOM 702 O O . ALA A 1 99 ? 4.391 -11.195 -2.614 1.00 89.88 99 ALA A O 1
ATOM 703 N N . VAL A 1 100 ? 6.614 -11.178 -2.256 1.00 89.94 100 VAL A N 1
ATOM 704 C CA . VAL A 1 100 ? 6.591 -12.119 -1.125 1.00 89.94 100 VAL A CA 1
ATOM 705 C C . VAL A 1 100 ? 5.790 -11.535 0.035 1.00 89.94 100 VAL A C 1
ATOM 707 O O . VAL A 1 100 ? 4.903 -12.208 0.554 1.00 89.94 100 VAL A O 1
ATOM 710 N N . GLY A 1 101 ? 6.044 -10.275 0.401 1.00 87.50 101 GLY A N 1
ATOM 711 C CA . GLY A 1 101 ? 5.313 -9.590 1.462 1.00 87.50 101 GLY A CA 1
ATOM 712 C C . GLY A 1 101 ? 3.806 -9.624 1.219 1.00 87.50 101 GLY A C 1
ATOM 713 O O . GLY A 1 101 ? 3.066 -10.163 2.045 1.00 87.50 101 GLY A O 1
ATOM 714 N N . LEU A 1 102 ? 3.352 -9.088 0.080 1.00 86.50 102 LEU A N 1
ATOM 715 C CA . LEU A 1 102 ? 1.927 -8.983 -0.246 1.00 86.50 102 LEU A CA 1
ATOM 716 C C . LEU A 1 102 ? 1.256 -10.357 -0.321 1.00 86.50 102 LEU A C 1
ATOM 718 O O . LEU A 1 102 ? 0.168 -10.529 0.222 1.00 86.50 102 LEU A O 1
ATOM 722 N N . THR A 1 103 ? 1.924 -11.347 -0.917 1.00 90.12 103 THR A N 1
ATOM 723 C CA . THR A 1 103 ? 1.394 -12.714 -1.013 1.00 90.12 103 THR A CA 1
ATOM 724 C C . THR A 1 103 ? 1.192 -13.331 0.369 1.00 90.12 103 THR A C 1
ATOM 726 O O . THR A 1 103 ? 0.121 -13.872 0.639 1.00 90.12 103 THR A O 1
ATOM 729 N N . CYS A 1 104 ? 2.175 -13.208 1.269 1.00 87.50 104 CYS A N 1
ATOM 730 C CA . CYS A 1 104 ? 2.061 -13.702 2.641 1.00 87.50 104 CYS A CA 1
ATOM 731 C C . CYS A 1 104 ? 0.932 -12.998 3.404 1.00 87.50 104 CYS A C 1
ATOM 733 O O . CYS A 1 104 ? 0.119 -13.662 4.044 1.00 87.50 104 CYS A O 1
ATOM 735 N N . ALA A 1 105 ? 0.841 -11.669 3.307 1.00 85.25 105 ALA A N 1
ATOM 736 C CA . ALA A 1 105 ? -0.163 -10.898 4.035 1.00 85.25 105 ALA A CA 1
ATOM 737 C C . ALA A 1 105 ? -1.591 -11.177 3.534 1.00 85.25 105 ALA A C 1
ATOM 739 O O . ALA A 1 105 ? -2.502 -11.385 4.338 1.00 85.25 105 ALA A O 1
ATOM 740 N N . CYS A 1 106 ? -1.786 -11.262 2.214 1.00 86.62 106 CYS A N 1
ATOM 741 C CA . CYS A 1 106 ? -3.062 -11.658 1.626 1.00 86.62 106 CYS A CA 1
ATOM 742 C C . CYS A 1 106 ? -3.429 -13.097 2.002 1.00 86.62 106 CYS A C 1
ATOM 744 O O . CYS A 1 106 ? -4.561 -13.341 2.413 1.00 86.62 106 CYS A O 1
ATOM 746 N N . ALA A 1 107 ? -2.492 -14.045 1.914 1.00 88.88 107 ALA A N 1
ATOM 747 C CA . ALA A 1 107 ? -2.754 -15.431 2.287 1.00 88.88 107 ALA A CA 1
ATOM 748 C C . ALA A 1 107 ? -3.092 -15.576 3.780 1.00 88.88 107 ALA A C 1
ATOM 750 O O . ALA A 1 107 ? -4.004 -16.325 4.116 1.00 88.88 107 ALA A O 1
ATOM 751 N N . GLU A 1 108 ? -2.419 -14.844 4.674 1.00 85.31 108 GLU A N 1
ATOM 752 C CA . GLU A 1 108 ? -2.728 -14.855 6.109 1.00 85.31 108 GLU A CA 1
ATOM 753 C C . GLU A 1 108 ? -4.109 -14.250 6.400 1.00 85.31 108 GLU A C 1
ATOM 755 O O . GLU A 1 108 ? -4.858 -14.785 7.220 1.00 85.31 108 GLU A O 1
ATOM 760 N N . TYR A 1 109 ? -4.470 -13.158 5.721 1.00 85.38 109 TYR A N 1
ATOM 761 C CA . TYR A 1 109 ? -5.797 -12.558 5.845 1.00 85.38 109 TYR A CA 1
ATOM 762 C C . TYR A 1 109 ? -6.892 -13.510 5.347 1.00 85.38 109 TYR A C 1
ATOM 764 O O . TYR A 1 109 ? -7.831 -13.816 6.082 1.00 85.38 109 TYR A O 1
ATOM 772 N N . PHE A 1 110 ? -6.754 -14.038 4.129 1.00 86.50 110 PHE A N 1
ATOM 773 C CA . PHE A 1 110 ? -7.757 -14.925 3.543 1.00 86.50 110 PHE A CA 1
ATOM 774 C C . PHE A 1 110 ? -7.849 -16.274 4.255 1.00 86.50 110 PHE A C 1
ATOM 776 O O . PHE A 1 110 ? -8.944 -16.815 4.324 1.00 86.50 110 PHE A O 1
ATOM 783 N N . ALA A 1 111 ? -6.771 -16.786 4.853 1.00 86.62 111 ALA A N 1
ATOM 784 C CA . ALA A 1 111 ? -6.821 -18.009 5.658 1.00 86.62 111 ALA A CA 1
ATOM 785 C C . ALA A 1 111 ? -7.666 -17.856 6.938 1.00 86.62 111 ALA A C 1
ATOM 787 O O . ALA A 1 111 ? -8.133 -18.851 7.483 1.00 86.62 111 ALA A O 1
ATOM 788 N N . LYS A 1 112 ? -7.864 -16.623 7.432 1.00 84.31 112 LYS A N 1
ATOM 789 C CA . LYS A 1 112 ? -8.745 -16.337 8.580 1.00 84.31 112 LYS A CA 1
ATOM 790 C C . LYS A 1 112 ? -10.213 -16.189 8.171 1.00 84.31 112 LYS A C 1
ATOM 792 O O . LYS A 1 112 ? -11.089 -16.399 9.000 1.00 84.31 112 LYS A O 1
ATOM 797 N N . VAL A 1 113 ? -10.475 -15.799 6.921 1.00 86.75 113 VAL A N 1
ATOM 798 C CA . VAL A 1 113 ? -11.825 -15.495 6.409 1.00 86.75 113 VAL A CA 1
ATOM 799 C C . VAL A 1 113 ? -12.429 -16.671 5.635 1.00 86.75 113 VAL A C 1
ATOM 801 O O . VAL A 1 113 ? -13.630 -16.911 5.714 1.00 86.75 113 VAL A O 1
ATOM 804 N N . LEU A 1 114 ? -11.613 -17.405 4.881 1.00 89.12 114 LEU A N 1
ATOM 805 C CA . LEU A 1 114 ? -12.019 -18.532 4.045 1.00 89.12 114 LEU A CA 1
ATOM 806 C C . LEU A 1 114 ? -11.548 -19.857 4.664 1.00 89.12 114 LEU A C 1
ATOM 808 O O . LEU A 1 114 ? -10.470 -19.902 5.255 1.00 89.12 114 LEU A O 1
ATOM 812 N N . PRO A 1 115 ? -12.276 -20.970 4.458 1.00 89.25 115 PRO A N 1
ATOM 813 C CA . PRO A 1 115 ? -11.892 -22.302 4.935 1.00 89.25 115 PRO A CA 1
ATOM 814 C C . PRO A 1 115 ? -10.782 -22.945 4.073 1.00 89.25 115 PRO A C 1
ATOM 816 O O . PRO A 1 115 ? -10.834 -24.131 3.755 1.00 89.25 115 PRO A O 1
ATOM 819 N N . LEU A 1 116 ? -9.785 -22.166 3.642 1.00 90.06 116 LEU A N 1
ATOM 820 C CA . LEU A 1 116 ? -8.671 -22.613 2.803 1.00 90.06 116 LEU A CA 1
ATOM 821 C C . LEU A 1 116 ? -7.350 -22.531 3.570 1.00 90.06 116 LEU A C 1
ATOM 823 O O . LEU A 1 116 ? -7.113 -21.602 4.338 1.00 90.06 116 LEU A O 1
ATOM 827 N N . SER A 1 117 ? -6.452 -23.490 3.327 1.00 91.31 117 SER A N 1
ATOM 828 C CA . SER A 1 117 ? -5.135 -23.483 3.965 1.00 91.31 117 SER A CA 1
ATOM 829 C C . SER A 1 117 ? -4.258 -22.341 3.436 1.00 91.31 117 SER A C 1
ATOM 831 O O . SER A 1 117 ? -4.292 -22.017 2.245 1.00 91.31 117 SER A O 1
ATOM 833 N N . TYR A 1 118 ? -3.405 -21.784 4.302 1.00 89.25 118 TYR A N 1
ATOM 834 C CA . TYR A 1 118 ? -2.418 -20.762 3.931 1.00 89.25 118 TYR A CA 1
ATOM 835 C C . TYR A 1 118 ? -1.586 -21.177 2.707 1.00 89.25 118 TYR A C 1
ATOM 837 O O . TYR A 1 118 ? -1.423 -20.403 1.767 1.00 89.25 118 TYR A O 1
ATOM 845 N N . ARG A 1 119 ? -1.114 -22.433 2.672 1.00 92.06 119 ARG A N 1
ATOM 846 C CA . ARG A 1 119 ? -0.288 -22.953 1.570 1.00 92.06 119 ARG A CA 1
ATOM 847 C C . ARG A 1 119 ? -1.042 -22.955 0.240 1.00 92.06 119 ARG A C 1
ATOM 849 O O . ARG A 1 119 ? -0.469 -22.583 -0.780 1.00 92.06 119 ARG A O 1
ATOM 856 N N . THR A 1 120 ? -2.317 -23.340 0.253 1.00 92.25 120 THR A N 1
ATOM 857 C CA . THR A 1 120 ? -3.174 -23.323 -0.940 1.00 92.25 120 THR A CA 1
ATOM 858 C C . THR A 1 120 ? -3.377 -21.895 -1.445 1.00 92.25 120 THR A C 1
ATOM 860 O O . THR A 1 120 ? -3.222 -21.645 -2.637 1.00 92.25 120 THR A O 1
ATOM 863 N N . LEU A 1 121 ? -3.653 -20.948 -0.544 1.00 92.56 121 LEU A N 1
ATOM 864 C CA . LEU A 1 121 ? -3.852 -19.539 -0.895 1.00 92.56 121 LEU A CA 1
ATOM 865 C C . LEU A 1 121 ? -2.593 -18.901 -1.491 1.00 92.56 121 LEU A C 1
ATOM 867 O O . LEU A 1 121 ? -2.69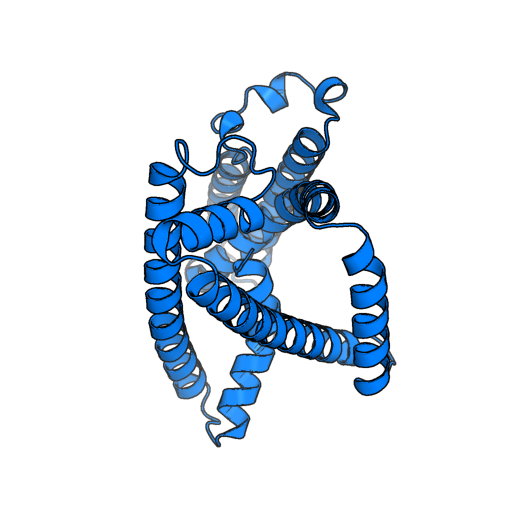2 -18.217 -2.506 1.00 92.56 121 LEU A O 1
ATOM 871 N N . VAL A 1 122 ? -1.411 -19.168 -0.923 1.00 93.81 122 VAL A N 1
ATOM 872 C CA . VAL A 1 122 ? -0.133 -18.684 -1.475 1.00 93.81 122 VAL A CA 1
ATOM 873 C C . VAL A 1 122 ? 0.069 -19.177 -2.910 1.00 93.81 122 VAL A C 1
ATOM 875 O O . VAL A 1 122 ? 0.428 -18.385 -3.777 1.00 93.81 122 VAL A O 1
ATOM 878 N N . ILE A 1 123 ? -0.193 -20.460 -3.182 1.00 94.38 123 ILE A N 1
ATOM 879 C CA . ILE A 1 123 ? -0.042 -21.031 -4.530 1.00 94.38 123 ILE A CA 1
ATOM 880 C C . ILE A 1 123 ? -1.030 -20.382 -5.507 1.00 94.38 123 ILE A C 1
ATOM 882 O O . ILE A 1 123 ? -0.624 -19.976 -6.593 1.00 94.38 123 ILE A O 1
ATOM 886 N N . ILE A 1 124 ? -2.301 -20.236 -5.119 1.00 94.31 124 ILE A N 1
ATOM 887 C CA . ILE A 1 124 ? -3.327 -19.601 -5.961 1.00 94.31 124 ILE A CA 1
ATOM 888 C C . ILE A 1 124 ? -2.931 -18.160 -6.299 1.00 94.31 124 ILE A C 1
ATOM 890 O O . ILE A 1 124 ? -2.945 -17.781 -7.469 1.00 94.31 124 ILE A O 1
ATOM 894 N N . LEU A 1 125 ? -2.539 -17.369 -5.296 1.00 92.75 125 LEU A N 1
ATOM 895 C CA . LEU A 1 125 ? -2.133 -15.975 -5.484 1.00 92.75 125 LEU A CA 1
ATOM 896 C C . LEU A 1 125 ? -0.881 -15.855 -6.362 1.00 92.75 125 LEU A C 1
ATOM 898 O O . LEU A 1 125 ? -0.822 -14.968 -7.214 1.00 92.75 125 LEU A O 1
ATOM 902 N N . ALA A 1 126 ? 0.094 -16.753 -6.199 1.00 93.44 126 ALA A N 1
ATOM 903 C CA . ALA A 1 126 ? 1.308 -16.771 -7.010 1.00 93.44 126 ALA A CA 1
ATOM 904 C C . ALA A 1 126 ? 1.014 -17.112 -8.479 1.00 93.44 126 ALA A C 1
ATOM 906 O O . ALA A 1 126 ? 1.471 -16.402 -9.374 1.00 93.44 126 ALA A O 1
ATOM 907 N N . VAL A 1 127 ? 0.212 -18.152 -8.737 1.00 93.81 127 VAL A N 1
ATOM 908 C CA . VAL A 1 127 ? -0.186 -18.544 -10.100 1.00 93.81 127 VAL A CA 1
ATOM 909 C C . VAL A 1 127 ? -1.025 -17.449 -10.755 1.00 93.81 127 VAL A C 1
ATOM 911 O O . VAL A 1 127 ? -0.774 -17.088 -11.901 1.00 93.81 127 VAL A O 1
ATOM 914 N N . PHE A 1 128 ? -1.975 -16.864 -10.025 1.00 92.81 128 PHE A N 1
ATOM 915 C CA . PHE A 1 128 ? -2.762 -15.738 -10.519 1.00 92.81 128 PHE A CA 1
ATOM 916 C C . PHE A 1 128 ? -1.873 -14.540 -10.881 1.00 92.81 128 PHE A C 1
ATOM 918 O O . PHE A 1 128 ? -1.989 -13.993 -11.976 1.00 92.81 128 PHE A O 1
ATOM 925 N N . SER A 1 129 ? -0.934 -14.175 -10.004 1.00 90.31 129 SER A N 1
ATOM 926 C CA . SER A 1 129 ? 0.005 -13.075 -10.253 1.00 90.31 129 SER A CA 1
ATOM 927 C C . SER A 1 129 ? 0.907 -13.348 -11.457 1.00 90.31 129 SER A C 1
ATOM 929 O O . SER A 1 129 ? 1.181 -12.430 -12.227 1.00 90.31 129 SER A O 1
ATOM 931 N N . LEU A 1 130 ? 1.327 -14.603 -11.656 1.00 90.62 130 LEU A N 1
ATOM 932 C CA . LEU A 1 130 ? 2.093 -15.029 -12.827 1.00 90.62 130 LEU A CA 1
ATOM 933 C C . LEU A 1 130 ? 1.286 -14.889 -14.121 1.00 90.62 130 LEU A C 1
ATOM 935 O O . LEU A 1 130 ? 1.835 -14.472 -15.132 1.00 90.62 130 LEU A O 1
ATOM 939 N N . LEU A 1 131 ? -0.006 -15.221 -14.114 1.00 90.06 131 LEU A N 1
ATOM 940 C CA . LEU A 1 131 ? -0.860 -15.043 -15.292 1.00 90.06 131 LEU A CA 1
ATOM 941 C C . LEU A 1 131 ? -1.033 -13.557 -15.622 1.00 90.06 131 LEU A C 1
ATOM 943 O O . LEU A 1 131 ? -0.849 -13.150 -16.769 1.00 90.06 131 LEU A O 1
ATOM 947 N N . VAL A 1 132 ? -1.334 -12.749 -14.605 1.00 88.31 132 VAL A N 1
ATOM 948 C CA . VAL A 1 132 ? -1.592 -11.311 -14.740 1.00 88.31 132 VAL A CA 1
ATOM 949 C C . VAL A 1 132 ? -0.333 -10.536 -15.148 1.00 88.31 132 VAL A C 1
ATOM 951 O O . VAL A 1 132 ? -0.435 -9.583 -15.921 1.00 88.31 132 VAL A O 1
ATOM 954 N N . SER A 1 133 ? 0.862 -10.943 -14.709 1.00 86.69 133 SER A N 1
ATOM 955 C CA . SER A 1 133 ? 2.114 -10.253 -15.058 1.00 86.69 133 SER A CA 1
ATOM 956 C C . SER A 1 133 ? 2.432 -10.276 -16.561 1.00 86.69 133 SER A C 1
ATOM 958 O O . SER A 1 133 ? 3.110 -9.369 -17.046 1.00 86.69 133 SER A O 1
ATOM 960 N N . ASN A 1 134 ? 1.877 -11.228 -17.322 1.00 87.88 134 ASN A N 1
ATOM 961 C CA . ASN A 1 134 ? 2.048 -11.308 -18.778 1.00 87.88 134 ASN A CA 1
ATOM 962 C C . ASN A 1 134 ? 1.262 -10.235 -19.561 1.00 87.88 134 ASN A C 1
ATOM 964 O O . ASN A 1 134 ? 1.516 -10.046 -20.748 1.00 87.88 134 ASN A O 1
ATOM 968 N N . LEU A 1 135 ? 0.330 -9.506 -18.929 1.00 83.75 135 LEU A N 1
ATOM 969 C CA . LEU A 1 135 ? -0.494 -8.471 -19.584 1.00 83.75 135 LEU A CA 1
ATOM 970 C C . LEU A 1 135 ? 0.281 -7.176 -19.909 1.00 83.75 135 LEU A C 1
ATOM 972 O O . LEU A 1 135 ? -0.200 -6.339 -20.674 1.00 83.75 135 LEU A O 1
ATOM 976 N N . GLY A 1 136 ? 1.477 -7.005 -19.338 1.00 82.31 136 GLY A N 1
ATOM 977 C CA . GLY A 1 136 ? 2.321 -5.826 -19.520 1.00 82.31 136 GLY A CA 1
ATOM 978 C C . GLY A 1 136 ? 1.971 -4.659 -18.586 1.00 82.31 136 GLY A C 1
ATOM 979 O O . GLY A 1 136 ? 0.811 -4.389 -18.270 1.00 82.31 136 GLY A O 1
ATOM 980 N N . LEU A 1 137 ? 3.002 -3.922 -18.157 1.00 80.56 137 LEU A N 1
ATOM 981 C CA . LEU A 1 137 ? 2.901 -2.895 -17.111 1.00 80.56 137 LEU A CA 1
ATOM 982 C C . LEU A 1 137 ? 1.890 -1.785 -17.440 1.00 80.56 137 LEU A C 1
ATOM 984 O O . LEU A 1 137 ? 1.101 -1.403 -16.583 1.00 80.56 137 LEU A O 1
ATOM 988 N N . THR A 1 138 ? 1.872 -1.283 -18.675 1.00 82.31 138 THR A N 1
ATOM 989 C CA . THR A 1 138 ? 0.984 -0.174 -19.065 1.00 82.31 138 THR A CA 1
ATOM 990 C C . THR A 1 138 ? -0.494 -0.552 -18.950 1.00 82.31 138 THR A C 1
ATOM 992 O O . THR A 1 138 ? -1.289 0.234 -18.441 1.00 82.31 138 THR A O 1
ATOM 995 N N . LYS A 1 139 ? -0.868 -1.770 -19.363 1.00 83.44 139 LYS A N 1
ATOM 996 C CA . LYS A 1 139 ? -2.248 -2.266 -19.254 1.00 83.44 139 LYS A CA 1
ATOM 997 C C . LYS A 1 139 ? -2.639 -2.521 -17.804 1.00 83.44 139 LYS A C 1
ATOM 999 O O . LYS A 1 139 ? -3.737 -2.147 -17.397 1.00 83.44 139 LYS A O 1
ATOM 1004 N N . LEU A 1 140 ? -1.718 -3.075 -17.014 1.00 85.56 140 LEU A N 1
ATOM 1005 C CA . LEU A 1 140 ? -1.922 -3.252 -15.578 1.00 85.56 140 LEU A CA 1
ATOM 1006 C C . LEU A 1 140 ? -2.147 -1.916 -14.870 1.00 85.56 140 LEU A C 1
ATOM 1008 O O . LEU A 1 140 ? -3.068 -1.813 -14.066 1.00 85.56 140 LEU A O 1
ATOM 1012 N N . ILE A 1 141 ? -1.365 -0.883 -15.195 1.00 83.44 141 ILE A N 1
ATOM 1013 C CA . ILE A 1 141 ? -1.532 0.464 -14.635 1.00 83.44 141 ILE A CA 1
ATOM 1014 C C . ILE A 1 141 ? -2.878 1.067 -15.052 1.00 83.44 141 ILE A C 1
ATOM 1016 O O . ILE A 1 141 ? -3.599 1.565 -14.191 1.00 83.44 141 ILE A O 1
ATOM 1020 N N . GLN A 1 142 ? -3.254 0.980 -16.333 1.00 82.00 142 GLN A N 1
ATOM 1021 C CA . GLN A 1 142 ? -4.545 1.490 -16.820 1.00 82.00 142 GLN A CA 1
ATOM 1022 C C . GLN A 1 142 ? -5.738 0.864 -16.088 1.00 82.00 142 GLN A C 1
ATOM 1024 O O . GLN A 1 142 ? -6.693 1.566 -15.776 1.00 82.00 142 GLN A O 1
ATOM 1029 N N . PHE A 1 143 ? -5.672 -0.431 -15.776 1.00 83.44 143 PHE A N 1
ATOM 1030 C CA . PHE A 1 143 ? -6.710 -1.110 -15.002 1.00 83.44 143 PHE A CA 1
ATOM 1031 C C . PHE A 1 143 ? -6.638 -0.797 -13.498 1.00 83.44 143 PHE A C 1
ATOM 1033 O O . PHE A 1 143 ? -7.661 -0.614 -12.842 1.00 83.44 143 PHE A O 1
ATOM 1040 N N . SER A 1 144 ? -5.428 -0.718 -12.938 1.00 84.44 144 SER A N 1
ATOM 1041 C CA . SER A 1 144 ? -5.222 -0.566 -11.493 1.00 84.44 144 SER A CA 1
ATOM 1042 C C . SER A 1 144 ? -5.489 0.852 -10.998 1.00 84.44 144 SER A C 1
ATOM 1044 O O . SER A 1 144 ? -5.910 1.008 -9.855 1.00 84.44 144 SER A O 1
ATOM 1046 N N . ILE A 1 145 ? -5.258 1.883 -11.823 1.00 83.94 145 ILE A N 1
ATOM 1047 C CA . ILE A 1 145 ? -5.475 3.285 -11.433 1.00 83.94 145 ILE A CA 1
ATOM 1048 C C . ILE A 1 145 ? -6.937 3.532 -11.025 1.00 83.94 145 ILE A C 1
ATOM 1050 O O . ILE A 1 145 ? -7.133 3.962 -9.892 1.00 83.94 145 ILE A O 1
ATOM 1054 N N . PRO A 1 146 ? -7.966 3.226 -11.844 1.00 82.31 146 PRO A N 1
ATOM 1055 C CA . PRO A 1 146 ? -9.363 3.421 -11.451 1.00 82.31 146 PRO A CA 1
ATOM 1056 C C . PRO A 1 146 ? -9.721 2.697 -10.151 1.00 82.31 146 PRO A C 1
ATOM 1058 O O . PRO A 1 146 ? -10.281 3.294 -9.233 1.00 82.31 146 PRO A O 1
ATOM 1061 N N . VAL A 1 147 ? -9.336 1.423 -10.033 1.00 85.56 147 VAL A N 1
ATOM 1062 C CA . VAL A 1 147 ? -9.607 0.618 -8.833 1.00 85.56 147 VAL A CA 1
ATOM 1063 C C . VAL A 1 147 ? -8.950 1.245 -7.602 1.00 85.56 147 VAL A C 1
ATOM 1065 O O . VAL A 1 147 ? -9.583 1.374 -6.554 1.00 85.56 147 VAL A O 1
ATOM 1068 N N . LEU A 1 148 ? -7.696 1.684 -7.723 1.00 83.81 148 LEU A N 1
ATOM 1069 C CA . LEU A 1 148 ? -6.978 2.319 -6.627 1.00 83.81 148 LEU A CA 1
ATOM 1070 C C . LEU A 1 148 ? -7.607 3.664 -6.250 1.00 83.81 148 LEU A C 1
ATOM 1072 O O . LEU A 1 148 ? -7.780 3.923 -5.064 1.00 83.81 148 LEU A O 1
ATOM 1076 N N . THR A 1 149 ? -8.003 4.484 -7.224 1.00 82.69 149 THR A N 1
ATOM 1077 C CA . THR A 1 149 ? -8.677 5.772 -6.998 1.00 82.69 149 THR A CA 1
ATOM 1078 C C . THR A 1 149 ? -10.007 5.604 -6.262 1.00 82.69 149 THR A C 1
ATOM 1080 O O . THR A 1 149 ? -10.327 6.429 -5.411 1.00 82.69 149 THR A O 1
ATOM 1083 N N . ALA A 1 150 ? -10.743 4.512 -6.499 1.00 85.31 150 ALA A N 1
ATOM 1084 C CA . ALA A 1 150 ? -11.975 4.223 -5.765 1.00 85.31 150 ALA A CA 1
ATOM 1085 C C . ALA A 1 150 ? -11.728 3.877 -4.289 1.00 85.31 150 ALA A C 1
ATOM 1087 O O . ALA A 1 150 ? -12.457 4.325 -3.404 1.00 85.31 150 ALA A O 1
ATOM 1088 N N . ILE A 1 151 ? -10.701 3.070 -4.014 1.00 85.88 151 ILE A N 1
ATOM 10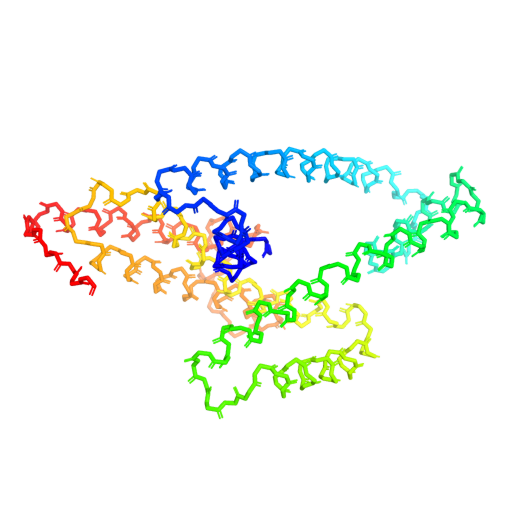89 C CA . ILE A 1 151 ? -10.461 2.497 -2.681 1.00 85.88 151 ILE A CA 1
ATOM 1090 C C . ILE A 1 151 ? -9.592 3.426 -1.808 1.00 85.88 151 ILE A C 1
ATOM 1092 O O . ILE A 1 151 ? -9.666 3.395 -0.580 1.00 85.88 151 ILE A O 1
ATOM 1096 N N . TYR A 1 152 ? -8.770 4.289 -2.406 1.00 84.44 152 TYR A N 1
ATOM 1097 C CA . TYR A 1 152 ? -7.833 5.139 -1.667 1.00 84.44 152 TYR A CA 1
ATOM 1098 C C . TYR A 1 152 ? -8.506 6.135 -0.692 1.00 84.44 152 TYR A C 1
ATOM 1100 O O . TYR A 1 152 ? -8.059 6.206 0.460 1.00 84.44 152 TYR A O 1
ATOM 1108 N N . PRO A 1 153 ? -9.591 6.847 -1.069 1.00 86.69 153 PRO A N 1
ATOM 1109 C CA . PRO A 1 153 ? -10.296 7.781 -0.189 1.00 86.69 153 PRO A CA 1
ATOM 1110 C C . PRO A 1 153 ? -10.800 7.183 1.137 1.00 86.69 153 PRO A C 1
ATOM 1112 O O . PRO A 1 153 ? -10.436 7.712 2.194 1.00 86.69 153 PRO A O 1
ATOM 1115 N N . PRO A 1 154 ? -11.582 6.079 1.161 1.00 86.69 154 PRO A N 1
ATOM 1116 C CA . PRO A 1 154 ? -12.049 5.500 2.420 1.00 86.69 154 PRO A CA 1
ATOM 1117 C C . PRO A 1 154 ? -10.900 4.994 3.293 1.00 86.69 154 PRO A C 1
ATOM 1119 O O . PRO A 1 154 ? -10.960 5.130 4.514 1.00 86.69 154 PRO A O 1
ATOM 1122 N N . CYS A 1 155 ? -9.809 4.501 2.704 1.00 85.06 155 CYS A N 1
ATOM 1123 C CA . CYS A 1 155 ? -8.643 4.077 3.476 1.00 85.06 155 CYS A CA 1
ATOM 1124 C C . CYS A 1 155 ? -7.920 5.242 4.158 1.00 85.06 155 CYS A C 1
ATOM 1126 O O . CYS A 1 155 ? -7.542 5.114 5.323 1.00 85.06 155 CYS A O 1
ATOM 1128 N N . ILE A 1 156 ? -7.761 6.387 3.484 1.00 85.56 156 ILE A N 1
ATOM 1129 C CA . ILE A 1 156 ? -7.196 7.588 4.121 1.00 85.56 156 ILE A CA 1
ATOM 1130 C C . ILE A 1 156 ? -8.094 8.053 5.267 1.00 85.56 156 ILE A C 1
ATOM 1132 O O . ILE A 1 156 ? -7.594 8.328 6.359 1.00 85.56 156 ILE A O 1
ATOM 1136 N N . VAL A 1 157 ? -9.411 8.097 5.040 1.00 87.00 157 VAL A N 1
ATOM 1137 C CA . VAL A 1 157 ? -10.389 8.466 6.071 1.00 87.00 157 VAL A CA 1
ATOM 1138 C C . VAL A 1 157 ? -10.280 7.535 7.281 1.00 87.00 157 VAL A C 1
ATOM 1140 O O . VAL A 1 157 ? -10.187 8.021 8.406 1.00 87.00 157 VAL A O 1
ATOM 1143 N N . LEU A 1 158 ? -10.217 6.214 7.083 1.00 85.38 158 LEU A N 1
ATOM 1144 C CA . LEU A 1 158 ? -10.057 5.251 8.179 1.00 85.38 158 LEU A CA 1
ATOM 1145 C C . LEU A 1 158 ? -8.805 5.503 9.006 1.00 85.38 158 LEU A C 1
ATOM 1147 O O . LEU A 1 158 ? -8.875 5.487 10.236 1.00 85.38 158 LEU A O 1
ATOM 1151 N N . VAL A 1 159 ? -7.669 5.717 8.345 1.00 85.25 159 VAL A N 1
ATOM 1152 C CA . VAL A 1 159 ? -6.395 5.963 9.025 1.00 85.25 159 VAL A CA 1
ATOM 1153 C C . VAL A 1 159 ? -6.467 7.276 9.805 1.00 85.25 159 VAL A C 1
ATOM 1155 O O . VAL A 1 159 ? -6.197 7.280 11.005 1.00 85.25 159 VAL A O 1
ATOM 1158 N N . ALA A 1 160 ? -6.908 8.364 9.169 1.00 84.75 160 ALA A N 1
ATOM 1159 C CA . ALA A 1 160 ? -7.018 9.678 9.800 1.00 84.75 160 ALA A CA 1
ATOM 1160 C C . ALA A 1 160 ? -7.957 9.657 11.019 1.00 84.75 160 ALA A C 1
ATOM 1162 O O . ALA A 1 160 ? -7.579 10.082 12.112 1.00 84.75 160 ALA A O 1
ATOM 1163 N N . LEU A 1 161 ? -9.156 9.085 10.871 1.00 83.69 161 LEU A N 1
ATOM 1164 C CA . LEU A 1 161 ? -10.121 8.987 11.966 1.00 83.69 161 LEU A CA 1
ATOM 1165 C C . LEU A 1 161 ? -9.667 8.022 13.065 1.00 83.69 161 LEU A C 1
ATOM 1167 O O . LEU A 1 161 ? -9.997 8.239 14.232 1.00 83.69 161 LE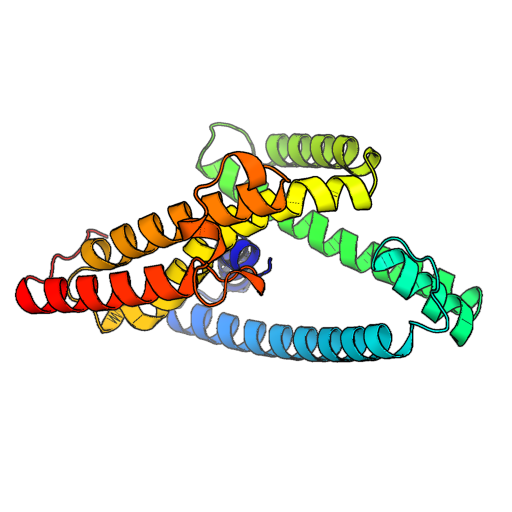U A O 1
ATOM 1171 N N . SER A 1 162 ? -8.862 7.008 12.731 1.00 81.62 162 SER A N 1
ATOM 1172 C CA . SER A 1 162 ? -8.279 6.096 13.720 1.00 81.62 162 SER A CA 1
ATOM 1173 C C . SER A 1 162 ? -7.292 6.786 14.663 1.00 81.62 162 SER A C 1
ATOM 1175 O O . SER A 1 162 ? -7.231 6.420 15.836 1.00 81.62 162 SER A O 1
ATOM 1177 N N . PHE A 1 163 ? -6.567 7.807 14.199 1.00 80.31 163 PHE A N 1
ATOM 1178 C CA . PHE A 1 163 ? -5.726 8.638 15.068 1.00 80.31 163 PHE A CA 1
ATOM 1179 C C . PHE A 1 163 ? -6.550 9.609 15.921 1.00 80.31 163 PHE A C 1
ATOM 1181 O O . PHE A 1 163 ? -6.200 9.882 17.067 1.00 80.31 163 PHE A O 1
ATOM 1188 N N . CYS A 1 164 ? -7.687 10.076 15.406 1.00 80.06 164 CYS A N 1
ATOM 1189 C CA . CYS A 1 164 ? -8.573 10.994 16.116 1.00 80.06 164 CYS A CA 1
ATOM 1190 C C . CYS A 1 164 ? -9.572 10.301 17.055 1.00 80.06 164 CYS A C 1
ATOM 1192 O O . CYS A 1 164 ? -10.442 10.982 17.585 1.00 80.06 164 CYS A O 1
ATOM 1194 N N . LYS A 1 165 ? -9.472 8.985 17.301 1.00 72.69 165 LYS A N 1
ATOM 1195 C CA . LYS A 1 165 ? -10.453 8.194 18.079 1.00 72.69 165 LYS A CA 1
ATOM 1196 C C . LYS A 1 165 ? -10.857 8.798 19.432 1.00 72.69 165 LYS A C 1
ATOM 1198 O O . LYS A 1 165 ? -11.991 8.595 19.848 1.00 72.69 165 LYS A O 1
ATOM 1203 N N . GLY A 1 166 ? -9.964 9.537 20.095 1.00 67.62 166 GLY A N 1
ATOM 1204 C CA . GLY A 1 166 ? -10.231 10.195 21.381 1.00 67.62 166 GLY A CA 1
ATOM 1205 C C . GLY A 1 166 ? -11.096 11.462 21.317 1.00 67.62 166 GLY A C 1
ATOM 1206 O O . GLY A 1 166 ? -11.514 11.944 22.364 1.00 67.62 166 GLY A O 1
ATOM 1207 N N . LEU A 1 167 ? -11.374 12.005 20.126 1.00 71.38 167 LEU A N 1
ATOM 1208 C CA . LEU A 1 167 ? -12.190 13.214 19.947 1.00 71.38 167 LEU A CA 1
ATOM 1209 C C . LEU A 1 167 ? -13.695 12.928 19.780 1.00 71.38 167 LEU A C 1
ATOM 1211 O O . LEU A 1 167 ? -14.483 13.874 19.748 1.00 71.38 167 LEU A O 1
ATOM 1215 N N . TRP A 1 168 ? -14.089 11.656 19.668 1.00 73.81 168 TRP A N 1
ATOM 1216 C CA . TRP A 1 168 ? -15.442 11.230 19.293 1.00 73.81 168 TRP A CA 1
ATOM 1217 C C . TRP A 1 168 ? -16.124 10.466 20.425 1.00 73.81 168 TRP A C 1
ATOM 1219 O O . TRP A 1 168 ? -15.483 9.667 21.112 1.00 73.81 168 TRP A O 1
ATOM 1229 N N . GLN A 1 169 ? -17.433 10.656 20.585 1.00 65.75 169 GLN A N 1
ATOM 1230 C CA . GLN A 1 169 ? -18.239 9.901 21.546 1.00 65.75 169 GLN A CA 1
ATOM 1231 C C . GLN A 1 169 ? -18.685 8.554 20.967 1.00 65.75 169 GLN A C 1
ATOM 1233 O O . GLN A 1 169 ? -18.680 7.552 21.684 1.00 65.75 169 GLN A O 1
ATOM 1238 N N . SER A 1 170 ? -19.015 8.495 19.670 1.00 70.50 170 SER A N 1
ATOM 1239 C CA . SER A 1 170 ? -19.314 7.247 18.960 1.00 70.50 170 SER A CA 1
ATOM 1240 C C . SER A 1 170 ? -18.544 7.135 17.641 1.00 70.50 170 SER A C 1
ATOM 1242 O O . SER A 1 170 ? -18.838 7.816 16.660 1.00 70.50 170 SER A O 1
ATOM 1244 N N . GLN A 1 171 ? -17.585 6.202 17.581 1.00 70.38 171 GLN A N 1
ATOM 1245 C CA . GLN A 1 171 ? -16.778 5.975 16.372 1.00 70.38 171 GLN A CA 1
ATOM 1246 C C . GLN A 1 171 ? -17.640 5.565 15.171 1.00 70.38 171 GLN A C 1
ATOM 1248 O O . GLN A 1 171 ? -17.431 6.062 14.069 1.00 70.38 171 GLN A O 1
ATOM 1253 N N . GLY A 1 172 ? -18.650 4.714 15.378 1.00 72.88 172 GLY A N 1
ATOM 1254 C CA . GLY A 1 172 ? -19.521 4.245 14.296 1.00 72.88 172 GLY A CA 1
ATOM 1255 C C . GLY A 1 172 ? -20.339 5.361 13.639 1.00 72.88 172 GLY A C 1
ATOM 1256 O O . GLY A 1 172 ? -20.523 5.344 12.426 1.00 72.88 172 GLY A O 1
ATOM 1257 N N . ARG A 1 173 ? -20.773 6.369 14.408 1.00 75.25 173 ARG A N 1
ATOM 1258 C CA . ARG A 1 173 ? -21.610 7.474 13.902 1.00 75.25 173 ARG A CA 1
ATOM 1259 C C . ARG A 1 173 ? -20.859 8.468 13.031 1.00 75.25 173 ARG A C 1
ATOM 1261 O O . ARG A 1 173 ? -21.482 9.191 12.267 1.00 75.25 173 ARG A O 1
ATOM 1268 N N . VAL A 1 174 ? -19.538 8.499 13.144 1.00 79.31 174 VAL A N 1
ATOM 1269 C CA . VAL A 1 174 ? -18.684 9.438 12.414 1.00 79.31 174 VAL A CA 1
ATOM 1270 C C . VAL A 1 174 ? -17.949 8.718 11.299 1.00 79.31 174 VAL A C 1
ATOM 1272 O O . VAL A 1 174 ? -17.949 9.171 10.158 1.00 79.31 174 VAL A O 1
ATOM 1275 N N . VAL A 1 175 ? -17.330 7.581 11.613 1.00 82.88 175 VAL A N 1
ATOM 1276 C CA . VAL A 1 175 ? -16.477 6.866 10.665 1.00 82.88 175 VAL A CA 1
ATOM 1277 C C . VAL A 1 175 ? -17.303 6.313 9.508 1.00 82.88 175 VAL A C 1
ATOM 1279 O O . VAL A 1 175 ? -16.894 6.470 8.362 1.00 82.88 175 VAL A O 1
ATOM 1282 N N . ALA A 1 176 ? -18.476 5.727 9.778 1.00 84.12 176 ALA A N 1
ATOM 1283 C CA . ALA A 1 176 ? -19.309 5.116 8.743 1.00 84.12 176 ALA A CA 1
ATOM 1284 C C . ALA A 1 176 ? -19.817 6.112 7.678 1.00 84.12 176 ALA A C 1
ATOM 1286 O O . ALA A 1 176 ? -19.582 5.852 6.497 1.00 84.12 176 ALA A O 1
ATOM 1287 N N . PRO A 1 177 ? -20.455 7.253 8.019 1.00 83.88 177 PRO A N 1
ATOM 1288 C CA . PRO A 1 177 ? -20.938 8.186 6.999 1.00 83.88 177 PRO A CA 1
ATOM 1289 C C . PRO A 1 177 ? -19.802 8.860 6.224 1.00 83.88 177 PRO A C 1
ATOM 1291 O O . PRO A 1 177 ? -19.908 9.013 5.010 1.00 83.88 177 PRO A O 1
ATOM 1294 N N . VAL A 1 178 ? -18.691 9.214 6.880 1.00 85.19 178 VAL A N 1
ATOM 1295 C CA . VAL A 1 178 ? -17.551 9.858 6.203 1.00 85.19 178 VAL A CA 1
ATOM 1296 C C . VAL A 1 178 ? -16.859 8.883 5.247 1.00 85.19 178 VAL A C 1
ATOM 1298 O O . VAL A 1 178 ? -16.494 9.275 4.140 1.00 85.19 178 VAL A O 1
ATOM 1301 N N . MET A 1 179 ? -16.734 7.609 5.634 1.00 86.50 179 MET A N 1
ATOM 1302 C CA . MET A 1 179 ? -16.259 6.543 4.749 1.00 86.50 179 MET A CA 1
ATOM 1303 C C . MET A 1 179 ? -17.183 6.288 3.563 1.00 86.50 179 MET A C 1
ATOM 1305 O O . MET A 1 179 ? -16.713 6.072 2.451 1.00 86.50 179 MET A O 1
ATOM 1309 N N . LEU A 1 180 ? -18.495 6.273 3.794 1.00 87.44 180 LEU A N 1
ATOM 1310 C CA . LEU A 1 180 ? -19.466 6.018 2.737 1.00 87.44 180 LEU A CA 1
ATOM 1311 C C . LEU A 1 180 ? -19.415 7.139 1.696 1.00 87.44 180 LEU A C 1
ATOM 1313 O O . LEU A 1 180 ? -19.342 6.867 0.500 1.00 87.44 180 LEU A O 1
ATOM 1317 N N . VAL A 1 181 ? -19.369 8.395 2.146 1.00 86.19 181 VAL A N 1
ATOM 1318 C CA . VAL A 1 181 ? -19.225 9.546 1.251 1.00 86.19 181 VAL A CA 1
ATOM 1319 C C . VAL A 1 181 ? -17.892 9.491 0.503 1.00 86.19 181 VAL A C 1
ATOM 1321 O O . VAL A 1 181 ? -17.885 9.642 -0.716 1.00 86.19 181 VAL A O 1
ATOM 1324 N N . SER A 1 182 ? -16.771 9.221 1.179 1.00 87.00 182 SER A N 1
ATOM 1325 C CA . SER A 1 182 ? -15.473 9.134 0.496 1.00 87.00 182 SER A CA 1
ATOM 1326 C C . SER A 1 182 ? -15.423 8.004 -0.538 1.00 87.00 182 SER A C 1
ATOM 1328 O O . SER A 1 182 ? -14.855 8.200 -1.609 1.00 87.00 182 SER A O 1
ATOM 1330 N N . LEU A 1 183 ? -16.066 6.862 -0.272 1.00 87.44 183 LEU A N 1
ATOM 1331 C CA . LEU A 1 183 ? -16.183 5.755 -1.222 1.00 87.44 183 LEU A CA 1
ATOM 1332 C C . LEU A 1 183 ? -17.037 6.128 -2.442 1.00 87.44 183 LEU A C 1
ATOM 1334 O O . LEU A 1 183 ? -16.640 5.827 -3.564 1.00 87.44 183 LEU A O 1
ATOM 1338 N N . ILE A 1 184 ? -18.179 6.798 -2.247 1.00 86.31 184 ILE A N 1
ATOM 1339 C CA . ILE A 1 184 ? -19.042 7.237 -3.358 1.00 86.31 184 ILE A CA 1
ATOM 1340 C C . ILE A 1 184 ? -18.274 8.182 -4.283 1.00 86.31 184 ILE A C 1
ATOM 1342 O O . ILE A 1 184 ? -18.230 7.961 -5.492 1.00 86.31 184 ILE A O 1
ATOM 1346 N N . PHE A 1 185 ? -17.633 9.211 -3.726 1.00 83.31 185 PHE A N 1
ATOM 1347 C CA . PHE A 1 185 ? -16.872 10.164 -4.533 1.00 83.31 185 PHE A CA 1
ATOM 1348 C C . PHE A 1 185 ? -15.601 9.546 -5.132 1.00 83.31 185 PHE A C 1
ATOM 1350 O O . PHE A 1 185 ? -15.263 9.855 -6.272 1.00 83.31 185 PHE A O 1
ATOM 1357 N N . GLY A 1 186 ? -14.949 8.615 -4.430 1.00 85.06 186 GLY A N 1
ATOM 1358 C CA . GLY A 1 186 ? -13.848 7.826 -4.985 1.00 85.06 186 GLY A CA 1
ATOM 1359 C C . GLY A 1 186 ? -14.276 6.984 -6.188 1.00 85.06 186 GLY A C 1
ATOM 1360 O O . GLY A 1 186 ? -13.566 6.938 -7.190 1.00 85.06 186 GLY A O 1
ATOM 1361 N N . LEU A 1 187 ? -15.450 6.348 -6.131 1.00 84.81 187 LEU A N 1
ATOM 1362 C CA . LEU A 1 187 ? -15.983 5.550 -7.238 1.00 84.81 187 LEU A CA 1
ATOM 1363 C C . LEU A 1 187 ? -16.325 6.419 -8.455 1.00 84.81 187 LEU A C 1
ATOM 1365 O O . LEU A 1 187 ? -16.066 6.030 -9.591 1.00 84.81 187 LEU A O 1
ATOM 1369 N N . ILE A 1 188 ? -16.859 7.616 -8.220 1.00 80.81 188 ILE A N 1
ATOM 1370 C CA . ILE A 1 188 ? -17.122 8.607 -9.269 1.00 80.81 188 ILE A CA 1
ATOM 1371 C C . ILE A 1 188 ? -15.811 9.012 -9.961 1.00 80.81 188 ILE A C 1
ATOM 1373 O O . ILE A 1 188 ? -15.748 9.008 -11.191 1.00 80.81 188 ILE A O 1
ATOM 1377 N N . ASP A 1 189 ? -14.754 9.320 -9.206 1.00 79.12 189 ASP A N 1
ATOM 1378 C CA . ASP A 1 189 ? -13.451 9.673 -9.787 1.00 79.12 189 ASP A CA 1
ATOM 1379 C C . ASP A 1 189 ? -12.779 8.477 -10.485 1.00 79.12 189 ASP A C 1
ATOM 1381 O O . ASP A 1 189 ? -12.132 8.648 -11.521 1.00 79.12 189 ASP A O 1
ATOM 1385 N N . ALA A 1 190 ? -12.993 7.253 -10.000 1.00 81.44 190 ALA A N 1
ATOM 1386 C CA . ALA A 1 190 ? -12.563 6.038 -10.687 1.00 81.44 190 ALA A CA 1
ATOM 1387 C C . ALA A 1 190 ? -13.251 5.858 -12.049 1.00 81.44 190 ALA A C 1
ATOM 1389 O O . ALA A 1 190 ? -12.584 5.534 -13.031 1.00 81.44 190 ALA A O 1
ATOM 1390 N N . LEU A 1 191 ? -14.562 6.108 -12.135 1.00 79.81 191 LEU A N 1
ATOM 1391 C CA . LEU A 1 191 ? -15.320 6.039 -13.390 1.00 79.81 191 LEU A CA 1
ATOM 1392 C C . LEU A 1 191 ? -14.866 7.104 -14.397 1.00 79.81 191 LEU A C 1
ATOM 1394 O O . LEU A 1 191 ? -14.729 6.800 -15.584 1.00 79.81 191 LEU A O 1
ATOM 1398 N N . LYS A 1 192 ? -14.553 8.322 -13.930 1.00 75.44 192 LYS A N 1
ATOM 1399 C CA . LYS A 1 192 ? -13.918 9.352 -14.771 1.00 75.44 192 LYS A CA 1
ATOM 1400 C C . LYS A 1 192 ? -12.558 8.888 -15.287 1.00 75.44 192 LYS A C 1
ATOM 1402 O O . LYS A 1 192 ? -12.302 8.973 -16.483 1.00 75.44 192 LYS A O 1
ATOM 1407 N N . GLY A 1 193 ? -11.709 8.357 -14.404 1.00 71.06 193 GLY A N 1
ATOM 1408 C CA . GLY A 1 193 ? -10.384 7.841 -14.762 1.00 71.06 193 GLY A CA 1
ATOM 1409 C C . GLY A 1 193 ? -10.423 6.648 -15.724 1.00 71.06 193 GLY A C 1
ATOM 1410 O O . GLY A 1 193 ? -9.474 6.438 -16.473 1.00 71.06 193 GLY A O 1
ATOM 1411 N N . ALA A 1 194 ? -11.526 5.896 -15.741 1.00 73.44 194 ALA A N 1
ATOM 1412 C CA . ALA A 1 194 ? -11.773 4.803 -16.679 1.00 73.44 194 ALA A CA 1
ATOM 1413 C C . ALA A 1 194 ? -12.309 5.263 -18.054 1.00 73.44 194 ALA A C 1
ATOM 1415 O O . ALA A 1 194 ? -12.469 4.427 -18.941 1.00 73.44 194 ALA A O 1
ATOM 1416 N N . GLY A 1 195 ? -12.563 6.564 -18.253 1.00 69.62 195 GLY A N 1
ATOM 1417 C CA . GLY A 1 195 ? -13.007 7.127 -19.534 1.00 69.62 195 GLY A CA 1
ATOM 1418 C C . GLY A 1 195 ? -14.526 7.192 -19.731 1.00 69.62 195 GLY A C 1
ATOM 1419 O O . GLY A 1 195 ? -14.975 7.449 -20.841 1.00 69.62 195 GLY A O 1
ATOM 1420 N N . PHE A 1 196 ? -15.332 6.999 -18.679 1.00 68.62 196 PHE A N 1
ATOM 1421 C CA . PHE A 1 196 ? -16.801 7.102 -18.747 1.00 68.62 196 PHE A CA 1
ATOM 1422 C C . PHE A 1 196 ? -17.322 8.527 -18.490 1.00 68.62 196 PHE A C 1
ATOM 1424 O O . PHE A 1 196 ? -18.403 8.713 -17.933 1.00 68.62 196 PHE A O 1
ATOM 1431 N N . THR A 1 197 ? -16.559 9.551 -18.876 1.00 64.00 197 THR A N 1
ATOM 1432 C CA . THR A 1 197 ? -16.868 10.963 -18.595 1.00 64.00 197 THR A CA 1
ATOM 1433 C C . THR A 1 197 ? -18.181 11.439 -19.215 1.00 64.00 197 THR A C 1
ATOM 1435 O O . THR A 1 197 ? -18.843 12.286 -18.625 1.00 64.00 197 THR A O 1
ATOM 1438 N N . ASP A 1 198 ? -18.597 10.849 -20.338 1.00 61.47 198 ASP A N 1
ATOM 1439 C CA . ASP A 1 198 ? -19.791 11.264 -21.092 1.00 61.47 198 ASP A CA 1
ATOM 1440 C C . ASP A 1 198 ? -21.120 10.916 -20.398 1.00 61.47 198 ASP A C 1
ATOM 1442 O O . ASP A 1 198 ? -22.156 11.504 -20.699 1.00 61.47 198 ASP A O 1
ATOM 1446 N N . TYR A 1 199 ? -21.099 9.987 -19.437 1.00 61.91 199 TYR A N 1
ATOM 1447 C CA . TYR A 1 199 ? -22.277 9.589 -18.658 1.00 61.91 199 TYR A CA 1
ATOM 1448 C C . TYR A 1 199 ? -22.352 10.280 -17.290 1.00 61.91 199 TYR A C 1
ATOM 1450 O O . TYR A 1 199 ? -23.307 10.058 -16.542 1.00 61.91 199 TYR A O 1
ATOM 1458 N N . LEU A 1 200 ? -21.359 11.106 -16.932 1.00 60.88 200 LEU A N 1
ATOM 1459 C CA . LEU A 1 200 ? -21.352 11.818 -15.658 1.00 60.88 200 LEU A CA 1
ATOM 1460 C C . LEU A 1 200 ? -21.973 13.221 -15.792 1.00 60.88 200 LEU A C 1
ATOM 1462 O O . LEU A 1 200 ? -21.584 13.990 -16.668 1.00 60.88 200 LEU A O 1
ATOM 1466 N N . PRO A 1 201 ? -22.886 13.612 -14.882 1.00 62.34 201 PRO A N 1
ATOM 1467 C CA . PRO A 1 201 ? -23.410 14.973 -14.818 1.00 62.34 201 PRO A CA 1
ATOM 1468 C C . PRO A 1 201 ? -22.286 16.017 -14.709 1.00 62.34 201 PRO A C 1
ATOM 1470 O O . PRO A 1 201 ? -21.401 15.879 -13.864 1.00 62.34 201 PRO A O 1
ATOM 1473 N N . GLY A 1 202 ? -22.369 17.117 -15.467 1.00 60.38 202 GLY A N 1
ATOM 1474 C CA . GLY A 1 202 ? -21.362 18.196 -15.466 1.00 60.38 202 GLY A CA 1
ATOM 1475 C C . GLY A 1 202 ? -21.124 18.884 -14.108 1.00 60.38 202 GLY A C 1
ATOM 1476 O O . GLY A 1 202 ? -20.125 19.571 -13.913 1.00 60.38 202 GLY A O 1
ATOM 1477 N N . VAL A 1 203 ? -22.007 18.663 -13.130 1.00 56.56 203 VAL A N 1
ATOM 1478 C CA . VAL A 1 203 ? -21.846 19.104 -11.729 1.00 56.56 203 VAL A CA 1
ATOM 1479 C C . VAL A 1 203 ? -20.741 18.315 -11.009 1.00 56.56 203 VAL A C 1
ATOM 1481 O O . VAL A 1 203 ? -20.072 18.829 -10.119 1.00 56.56 203 VAL A O 1
ATOM 1484 N N . LEU A 1 204 ? -20.499 17.065 -11.414 1.00 55.41 204 LEU A N 1
ATOM 1485 C CA . LEU A 1 204 ? -19.461 16.206 -10.838 1.00 55.41 204 LEU A CA 1
ATOM 1486 C C . LEU A 1 204 ? -18.079 16.475 -11.444 1.00 55.41 204 LEU A C 1
ATOM 1488 O O . LEU A 1 204 ? -17.074 16.142 -10.815 1.00 55.41 204 LEU A O 1
ATOM 1492 N N . THR A 1 205 ? -18.005 17.082 -12.630 1.00 56.69 205 THR A N 1
ATOM 1493 C CA . THR A 1 205 ? -16.751 17.509 -13.279 1.00 56.69 205 THR A CA 1
ATOM 1494 C C . THR A 1 205 ? -16.300 18.909 -12.860 1.00 56.69 205 THR A C 1
ATOM 1496 O O . THR A 1 205 ? -15.178 19.282 -13.157 1.00 56.69 205 THR A O 1
ATOM 1499 N N . SER A 1 206 ? -17.141 19.676 -12.160 1.00 60.84 206 SER A N 1
ATOM 1500 C CA . SER A 1 206 ? -16.869 21.062 -11.740 1.00 60.84 206 SER A CA 1
ATOM 1501 C C . SER A 1 206 ? -16.650 21.219 -10.227 1.00 60.84 206 SER A C 1
ATOM 1503 O O . SER A 1 206 ? -16.608 22.331 -9.702 1.00 60.84 206 SER A O 1
ATOM 1505 N N . LEU A 1 207 ? -16.470 20.107 -9.505 1.00 61.69 207 LEU A N 1
ATOM 1506 C CA . LEU A 1 207 ? -16.121 20.132 -8.084 1.00 61.69 207 LEU A CA 1
ATOM 1507 C C . LEU A 1 207 ? -14.713 20.724 -7.872 1.00 61.69 207 LEU A C 1
ATOM 1509 O O . LEU A 1 207 ? -13.791 20.391 -8.627 1.00 61.69 207 LEU A O 1
ATOM 1513 N N . PRO A 1 208 ? -14.504 21.549 -6.826 1.00 57.44 208 PRO A N 1
ATOM 1514 C CA . PRO A 1 208 ? -13.175 22.040 -6.477 1.00 57.44 208 PRO A CA 1
ATOM 1515 C C . PRO A 1 208 ? -12.237 20.855 -6.202 1.00 57.44 208 PRO A C 1
ATOM 1517 O O . PRO A 1 208 ? -12.626 19.907 -5.523 1.00 57.44 208 PRO A O 1
ATOM 1520 N N . LEU A 1 209 ? -11.010 20.913 -6.737 1.00 60.59 209 LEU A N 1
ATOM 1521 C CA . LEU A 1 209 ? -9.981 19.853 -6.707 1.00 60.59 209 LEU A CA 1
ATOM 1522 C C . LEU A 1 209 ? -10.254 18.612 -7.589 1.00 60.59 209 LEU A C 1
ATOM 1524 O O . LEU A 1 209 ? -9.487 17.646 -7.535 1.00 60.59 209 LEU A O 1
ATOM 1528 N N . SER A 1 210 ? -11.282 18.628 -8.443 1.00 60.69 210 SER A N 1
ATOM 1529 C CA . SER A 1 210 ? -11.522 17.530 -9.395 1.00 60.69 210 SER A CA 1
ATOM 1530 C C . SER A 1 210 ? -10.397 17.362 -10.426 1.00 60.69 210 SER A C 1
ATOM 1532 O O . SER A 1 210 ? -10.026 16.225 -10.712 1.00 60.69 210 SER A O 1
ATOM 1534 N N . ASP A 1 211 ? -9.766 18.455 -10.869 1.00 62.34 211 ASP A N 1
ATOM 1535 C CA . ASP A 1 211 ? -8.607 18.429 -11.784 1.00 62.34 211 ASP A CA 1
ATOM 1536 C C . ASP A 1 211 ? -7.393 17.670 -11.221 1.00 62.34 211 ASP A C 1
ATOM 1538 O O . ASP A 1 211 ? -6.550 17.184 -11.970 1.00 62.34 211 ASP A O 1
ATOM 1542 N N . GLN A 1 212 ? -7.297 17.551 -9.893 1.00 64.94 212 GLN A N 1
ATOM 1543 C CA . GLN A 1 212 ? -6.209 16.849 -9.205 1.00 64.94 212 GLN A CA 1
ATOM 1544 C C . GLN A 1 212 ? -6.608 15.433 -8.747 1.00 64.94 212 GLN A C 1
ATOM 1546 O O . GLN A 1 212 ? -5.849 14.790 -8.023 1.00 64.94 212 GLN A O 1
ATOM 1551 N N . GLY A 1 213 ? -7.800 14.943 -9.119 1.00 67.25 213 GLY A N 1
ATOM 1552 C CA . GLY A 1 213 ? -8.318 13.641 -8.669 1.00 67.25 213 GLY A CA 1
ATOM 1553 C C . GLY A 1 213 ? -8.653 13.590 -7.170 1.00 67.25 213 GLY A C 1
ATOM 1554 O O . GLY A 1 213 ? -8.627 12.526 -6.553 1.00 67.25 213 GLY A O 1
ATOM 1555 N N . LEU A 1 214 ? -8.919 14.751 -6.563 1.00 71.88 214 LEU A N 1
ATOM 1556 C CA . LEU A 1 214 ? -9.194 14.925 -5.133 1.00 71.88 214 LEU A CA 1
ATOM 1557 C C . LEU A 1 214 ? -10.648 15.361 -4.880 1.00 71.88 214 LEU A C 1
ATOM 1559 O O . LEU A 1 214 ? -10.942 15.965 -3.845 1.00 71.88 214 LEU A O 1
ATOM 1563 N N . ALA A 1 215 ? -11.581 15.039 -5.785 1.00 74.44 215 ALA A N 1
ATOM 1564 C CA . ALA A 1 215 ? -12.973 15.483 -5.669 1.00 74.44 215 ALA A CA 1
ATOM 1565 C C . ALA A 1 215 ? -13.680 14.908 -4.428 1.00 74.44 215 ALA A C 1
ATOM 1567 O O . ALA A 1 215 ? -14.649 15.489 -3.950 1.00 74.44 215 ALA A O 1
ATOM 1568 N N . TRP A 1 216 ? -13.175 13.803 -3.870 1.00 80.06 216 TRP A N 1
ATOM 1569 C CA . TRP A 1 216 ? -13.658 13.201 -2.625 1.00 80.06 216 TRP A CA 1
ATOM 1570 C C . TRP A 1 216 ? -13.331 14.012 -1.364 1.00 80.06 216 TRP A C 1
ATOM 1572 O O . TRP A 1 216 ? -14.064 13.922 -0.380 1.00 80.06 216 TRP A O 1
ATOM 1582 N N . LEU A 1 217 ? -12.259 14.813 -1.369 1.00 80.19 217 LEU A N 1
ATOM 1583 C CA . LEU A 1 217 ? -11.736 15.443 -0.155 1.00 80.19 217 LEU A CA 1
ATOM 1584 C C . LEU A 1 217 ? -12.734 16.446 0.438 1.00 80.19 217 LEU A C 1
ATOM 1586 O O . LEU A 1 217 ? -13.044 16.388 1.627 1.00 80.19 217 LEU A O 1
ATOM 1590 N N . VAL A 1 218 ? -13.263 17.344 -0.396 1.00 80.50 218 VAL A N 1
ATOM 1591 C CA . VAL A 1 218 ? -14.181 18.407 0.041 1.00 80.50 218 VAL A CA 1
ATOM 1592 C C . VAL A 1 218 ? -15.496 17.825 0.595 1.00 80.50 218 VAL A C 1
ATOM 1594 O O . VAL A 1 218 ? -15.837 18.147 1.738 1.00 80.50 218 VAL A O 1
ATOM 1597 N N . PRO A 1 219 ? -16.204 16.912 -0.105 1.00 81.12 219 PRO A N 1
ATOM 1598 C CA . PRO A 1 219 ? -17.394 16.250 0.432 1.00 81.12 219 PRO A CA 1
ATOM 1599 C C . PRO A 1 219 ? -17.134 15.465 1.721 1.00 81.12 219 PRO A C 1
ATOM 1601 O O . PRO A 1 219 ? -17.948 15.511 2.648 1.00 81.12 219 PRO A O 1
ATOM 1604 N N . SER A 1 220 ? -16.000 14.762 1.820 1.00 83.50 220 SER A N 1
ATOM 1605 C CA . SER A 1 220 ? -15.646 14.013 3.028 1.00 83.50 220 SER A CA 1
ATOM 1606 C C . SER A 1 220 ? -15.404 14.926 4.227 1.00 83.50 220 SER A C 1
ATOM 1608 O O . SER A 1 220 ? -15.871 14.611 5.319 1.00 83.50 220 SER A O 1
ATOM 1610 N N . VAL A 1 221 ? -14.743 16.072 4.044 1.00 83.81 221 VAL A N 1
ATOM 1611 C CA . VAL A 1 221 ? -14.514 17.048 5.124 1.00 83.81 221 VAL A CA 1
ATOM 1612 C C . VAL A 1 221 ? -15.821 17.713 5.568 1.00 83.81 221 VAL A C 1
ATOM 1614 O O . VAL A 1 221 ? -16.046 17.863 6.769 1.00 83.81 221 VAL A O 1
ATOM 1617 N N . ILE A 1 222 ? -16.717 18.055 4.638 1.00 83.94 222 ILE A N 1
ATOM 1618 C CA . ILE A 1 222 ? -18.045 18.602 4.973 1.00 83.94 222 ILE A CA 1
ATOM 1619 C C . ILE A 1 222 ? -18.857 17.579 5.776 1.00 83.94 222 ILE A C 1
ATOM 1621 O O . ILE A 1 222 ? -19.420 17.904 6.823 1.00 83.94 222 ILE A O 1
ATOM 1625 N N . THR A 1 223 ? -18.868 16.325 5.322 1.00 83.69 223 THR A N 1
ATOM 1626 C CA . THR A 1 223 ? -19.556 15.226 6.016 1.00 83.69 223 THR A CA 1
ATOM 1627 C C . THR A 1 223 ? -18.956 14.987 7.394 1.00 83.69 223 THR A C 1
ATOM 1629 O O . THR A 1 223 ? -19.691 14.759 8.350 1.00 83.69 223 THR A O 1
ATOM 1632 N N . LEU A 1 224 ? -17.631 15.092 7.522 1.00 84.75 224 LEU A N 1
ATOM 1633 C CA . LEU A 1 224 ? -16.942 14.999 8.801 1.00 84.75 224 LEU A CA 1
ATOM 1634 C C . LEU A 1 224 ? -17.413 16.100 9.750 1.00 84.75 224 LEU A C 1
ATOM 1636 O O . LEU A 1 224 ? -17.822 15.789 10.861 1.00 84.75 224 LEU A O 1
ATOM 1640 N N . ALA A 1 225 ? -17.422 17.363 9.318 1.00 82.88 225 ALA A N 1
ATOM 1641 C CA . ALA A 1 225 ? -17.886 18.480 10.139 1.00 82.88 225 ALA A CA 1
ATOM 1642 C C . ALA A 1 225 ? -19.349 18.302 10.593 1.00 82.88 225 ALA A C 1
ATOM 1644 O O . ALA A 1 225 ? -19.658 18.503 11.769 1.00 82.88 225 ALA A O 1
ATOM 1645 N N . GLY A 1 226 ? -20.228 17.850 9.691 1.00 82.44 226 GLY A N 1
ATOM 1646 C CA . GLY A 1 226 ? -21.620 17.527 10.015 1.00 82.44 226 GLY A CA 1
ATOM 1647 C C . GLY A 1 226 ? -21.744 16.371 11.012 1.00 82.44 226 GLY A C 1
ATOM 1648 O O . GLY A 1 226 ? -22.461 16.480 12.006 1.00 82.44 226 GLY A O 1
ATOM 1649 N N . ALA A 1 227 ? -20.994 15.288 10.804 1.00 81.12 227 ALA A N 1
ATOM 1650 C CA . ALA A 1 227 ? -20.988 14.134 11.697 1.00 81.12 227 ALA A CA 1
ATOM 1651 C C . ALA A 1 227 ? -20.414 14.469 13.085 1.00 81.12 227 ALA A C 1
ATOM 1653 O O . ALA A 1 227 ? -20.954 14.001 14.084 1.00 81.12 227 ALA A O 1
ATOM 1654 N N . VAL A 1 228 ? -19.384 15.326 13.174 1.00 81.25 228 VAL A N 1
ATOM 1655 C CA . VAL A 1 228 ? -18.870 15.869 14.449 1.00 81.25 228 VAL A CA 1
ATOM 1656 C C . VAL A 1 228 ? -19.969 16.634 15.181 1.00 81.25 228 VAL A C 1
ATOM 1658 O O . VAL A 1 228 ? -20.156 16.443 16.383 1.00 81.25 228 VAL A O 1
ATOM 1661 N N . ALA A 1 229 ? -20.678 17.523 14.478 1.00 80.38 229 ALA A N 1
ATOM 1662 C CA . ALA A 1 229 ? -21.726 18.339 15.078 1.00 80.38 229 ALA A CA 1
ATOM 1663 C C . ALA A 1 229 ? -22.851 17.456 15.638 1.00 80.38 229 ALA A C 1
ATOM 1665 O O . ALA A 1 229 ? -23.250 17.629 16.788 1.00 80.38 229 ALA A O 1
ATOM 1666 N N . VAL A 1 230 ? -23.292 16.454 14.873 1.00 79.25 230 VAL A N 1
ATOM 1667 C CA . VAL A 1 230 ? -24.309 15.485 15.307 1.00 79.25 230 VAL A CA 1
ATOM 1668 C C . VAL A 1 230 ? -23.815 14.617 16.470 1.00 79.25 230 VAL A C 1
ATOM 1670 O O . VAL A 1 230 ? -24.560 14.418 17.427 1.00 79.25 230 VAL A O 1
ATOM 1673 N N . ASP A 1 231 ? -22.567 14.140 16.449 1.00 79.44 231 ASP A N 1
ATOM 1674 C CA . ASP A 1 231 ? -21.987 13.337 17.540 1.00 79.44 231 ASP A CA 1
ATOM 1675 C C . ASP A 1 231 ? -21.932 14.129 18.858 1.00 79.44 231 ASP A C 1
ATOM 1677 O O . ASP A 1 231 ? -22.334 13.625 19.910 1.00 79.44 231 ASP A O 1
ATOM 1681 N N . ARG A 1 232 ? -21.541 15.410 18.794 1.00 76.75 232 ARG A N 1
ATOM 1682 C CA . ARG A 1 232 ? -21.525 16.311 19.959 1.00 76.75 232 ARG A CA 1
ATOM 1683 C C . ARG A 1 232 ? -22.923 16.662 20.463 1.00 76.75 232 ARG A C 1
ATOM 1685 O O . ARG A 1 232 ? -23.111 16.742 21.672 1.00 76.75 232 ARG A O 1
ATOM 1692 N N . LEU A 1 233 ? -23.894 16.840 19.565 1.00 76.25 233 LEU A N 1
ATOM 1693 C CA . LEU A 1 233 ? -25.289 17.119 19.927 1.00 76.25 233 LEU A CA 1
ATOM 1694 C C . LEU A 1 233 ? -25.994 15.892 20.524 1.00 76.25 233 LEU A C 1
ATOM 1696 O O . LEU A 1 233 ? -26.816 16.035 21.426 1.00 76.25 233 LEU A O 1
ATOM 1700 N N . MET A 1 234 ? -25.679 14.683 20.050 1.00 69.38 234 MET A N 1
ATOM 1701 C CA . MET A 1 234 ? -26.325 13.452 20.516 1.00 69.38 234 MET A CA 1
ATOM 1702 C C . MET A 1 234 ? -25.684 12.850 21.772 1.00 69.38 234 MET A C 1
ATOM 1704 O O . MET A 1 234 ? -26.303 11.963 22.360 1.00 69.38 234 MET A O 1
ATOM 1708 N N . GLY A 1 235 ? -24.487 13.300 22.178 1.00 56.28 235 GLY A N 1
ATOM 1709 C CA . GLY A 1 235 ? -23.907 13.227 23.534 1.00 56.28 235 GLY A CA 1
ATOM 1710 C C . GLY A 1 235 ? -23.741 11.853 24.205 1.00 56.28 235 GLY A C 1
ATOM 1711 O O . GLY A 1 235 ? -23.132 11.758 25.267 1.00 56.28 235 GLY A O 1
ATOM 1712 N N . LYS A 1 236 ? -24.266 10.771 23.631 1.00 56.03 236 LYS A N 1
ATOM 1713 C CA . LYS A 1 236 ? -24.229 9.436 24.223 1.00 56.03 236 LYS A CA 1
ATOM 1714 C C . LYS A 1 236 ? -23.016 8.696 23.690 1.00 56.03 236 LYS A C 1
ATOM 1716 O O . LYS A 1 236 ? -22.984 8.306 22.522 1.00 56.03 236 LYS A O 1
ATOM 1721 N N . ARG A 1 237 ? -22.042 8.489 24.576 1.00 51.06 237 ARG A N 1
ATOM 1722 C CA . ARG A 1 237 ? -20.891 7.612 24.367 1.00 51.06 237 ARG A CA 1
ATOM 1723 C C . ARG A 1 237 ? -21.400 6.186 24.175 1.00 51.06 237 ARG A C 1
ATOM 1725 O O . ARG A 1 237 ? -21.602 5.449 25.131 1.00 51.06 237 ARG A O 1
ATOM 1732 N N . SER A 1 238 ? -21.708 5.828 22.935 1.00 49.50 238 SER A N 1
ATOM 1733 C CA . SER A 1 238 ? -21.998 4.445 22.590 1.00 49.50 238 SER A CA 1
ATOM 1734 C C . SER A 1 238 ? -20.649 3.759 22.466 1.00 49.50 238 SER A C 1
ATOM 1736 O O . SER A 1 238 ? -19.996 3.881 21.427 1.00 49.50 238 SER A O 1
ATOM 1738 N N . GLU A 1 239 ? -20.223 3.093 23.540 1.00 46.44 239 GLU A N 1
ATOM 1739 C CA . GLU A 1 239 ? -19.174 2.079 23.481 1.00 46.44 239 GLU A CA 1
ATOM 1740 C C . GLU A 1 239 ? -19.582 1.071 22.402 1.00 46.44 239 GLU A C 1
ATOM 1742 O O . GLU A 1 239 ? -20.504 0.277 22.577 1.00 46.44 239 GLU A O 1
ATOM 1747 N N . ALA A 1 240 ? -18.976 1.183 21.221 1.00 44.62 240 ALA A N 1
ATOM 1748 C CA . ALA A 1 240 ? -19.076 0.138 20.221 1.00 44.62 240 ALA A CA 1
ATOM 1749 C C . ALA A 1 240 ? -18.230 -1.025 20.751 1.00 44.62 240 ALA A C 1
ATOM 1751 O O . ALA A 1 240 ? -17.022 -0.868 20.919 1.00 44.62 240 ALA A O 1
ATOM 1752 N N . LEU A 1 241 ? -18.934 -2.103 21.104 1.00 40.19 241 LEU A N 1
ATOM 1753 C CA . LEU A 1 241 ? -18.463 -3.356 21.690 1.00 40.19 241 LEU A CA 1
ATOM 1754 C C . LEU A 1 241 ? -17.087 -3.819 21.182 1.00 40.19 241 LEU A C 1
ATOM 1756 O O . LEU A 1 241 ? -16.779 -3.706 19.995 1.00 40.19 241 LEU A O 1
ATOM 1760 N N . ALA A 1 242 ? -16.321 -4.329 22.151 1.00 35.53 242 ALA A N 1
ATOM 1761 C CA . ALA A 1 242 ? -15.007 -4.957 22.047 1.00 35.53 242 ALA A CA 1
ATOM 1762 C C . ALA A 1 242 ? -14.920 -6.071 20.994 1.00 35.53 242 ALA A C 1
ATOM 1764 O O . ALA A 1 242 ? -15.926 -6.793 20.809 1.00 35.53 242 ALA A O 1
#

Sequence (242 aa):
MDTLGALVFGIVIVNAIRSRGVESPRLITRYAIIAGLIAGVGLALVYVSLFRLGSGSHAVAAGASNGAAVLHAYVQHTFGSLGSGFLAVLISLACLVTAVGLTCACAEYFAKVLPLSYRTLVIILAVFSLLVSNLGLTKLIQFSIPVLTAIYPPCIVLVALSFCKGLWQSQGRVVAPVMLVSLIFGLIDALKGAGFTDYLPGVLTSLPLSDQGLAWLVPSVITLAGAVAVDRLMGKRSEALA

Organism: NCBI:txid129137

Foldseek 3Di:
DVLVVCVLCVVVLLVVVVVVVDDDPVVSVVVCVVVCVVVVVVVVVVVVVLVVLVVPQCVQQVPQPDSVSSVLSSQCVPPNPVSNVVVVVVVVVVVVVVLVSVLQSVLVVCVVVDVDHSVVSSVVSVVVVVVVPVVDDNVVCLVVVLVCLLPVQLSVLCVVVVVVVVLFLDSCLQSVQLSVLLNVLSNVLSCVSNVVVVPDDVVNCPAPCSVVSCSSVVRSVVSNVVSSVVRVVVPHNPPPDD